Protein AF-A0A1Y2B750-F1 (afdb_monomer_lite)

InterPro domains:
  IPR004827 Basic-leucine zipper domain [PF00170] (43-75)
  IPR004827 Basic-leucine zipper domain [PS00036] (44-58)
  IPR004827 Basic-leucine zipper domain [SM00338] (36-102)
  IPR046347 Basic-leucine zipper domain superfamily [SSF57959] (41-97)
  IPR050936 AP-1-like transcription factor yap1-like [PTHR40621] (26-147)

Foldseek 3Di:
DDDDDDDDDDDDDDDDDDDDDDDPPPVPPPPPPPPPPDDDPVVVVVVVVVVVVVVVVVVVVVVVVVVVVVVVVVVVVVVCPVVVVVVVVVVVVVVVVVVVVPPPPPPPPPPPPPPPPVVDPVVVVVVVVVVVVVVVVVVVVVVVVVVVVVVVVVVVVVVPPDDPPDPDDDPDPPVPLVVVVVVVPPDPDDPDAFLCRVPNAQDCPVLLVQLCPLPLCPPVCLSVVLSVLLRVLRRDPDPSVVVVSLVVNVVSLVVSLVSHDPVSNVSNVVSVVVSCVRCVSSCVPNPVVVVVCCPVVVVVVCVVDPD

Secondary structure (DSSP, 8-state):
--------------------------TT--SSS---SS--HHHHHHHHHHHHHHHHHHHHHHHHHHHHHHHHHHHHHHT-HHHHHHHHHHHHHHHHHHHHHHS--TT----------TT-HHHHHHHHHHHHHHHHHHHHHHHHHHHHHHHHHHHHHHTT----------------THHHHHTT-------PPPHHHHH-----HHHHHHHHT-GGGTTS-HHHHHHHHHHHHHH---HHHHHHHHHHHHHHHHHHHHHS-HHHHHHHHHHHHHHHHHTTTTSTT-THHHHHHHHHHHHHHHHHS--

pLDDT: mean 78.32, std 19.92, range [34.97, 98.25]

Structure (mmCIF, N/CA/C/O backbone):
data_AF-A0A1Y2B750-F1
#
_entry.id   AF-A0A1Y2B750-F1
#
loop_
_atom_site.group_PDB
_atom_site.id
_atom_site.type_symbol
_atom_site.label_atom_id
_atom_site.label_alt_id
_atom_site.label_comp_id
_atom_site.label_asym_id
_atom_site.label_entity_id
_atom_site.label_seq_id
_atom_site.pdbx_PDB_ins_code
_atom_site.Cartn_x
_atom_site.Cartn_y
_atom_site.Cartn_z
_atom_site.occupancy
_atom_site.B_iso_or_equiv
_atom_site.auth_seq_id
_atom_site.auth_comp_id
_atom_site.auth_asym_id
_atom_site.auth_atom_id
_atom_site.pdbx_PDB_model_num
ATOM 1 N N . MET A 1 1 ? 67.996 2.852 -14.330 1.00 40.59 1 MET A N 1
ATOM 2 C CA . MET A 1 1 ? 67.381 2.410 -15.599 1.00 40.59 1 MET A CA 1
ATOM 3 C C . MET A 1 1 ? 65.997 3.026 -15.622 1.00 40.59 1 MET A C 1
ATOM 5 O O . MET A 1 1 ? 65.246 2.724 -14.711 1.00 40.59 1 MET A O 1
ATOM 9 N N . SER A 1 2 ? 65.564 3.938 -16.474 1.00 46.47 2 SER A N 1
ATOM 10 C CA . SER A 1 2 ? 66.034 4.656 -17.668 1.00 46.47 2 SER A CA 1
ATOM 11 C C . SER A 1 2 ? 64.884 5.666 -17.906 1.00 46.47 2 SER A C 1
ATOM 13 O O . SER A 1 2 ? 63.752 5.356 -17.553 1.00 46.47 2 SER A O 1
ATOM 15 N N . GLU A 1 3 ? 64.968 6.856 -18.470 1.00 48.03 3 GLU A N 1
ATOM 16 C CA . GLU A 1 3 ? 66.002 7.755 -18.957 1.00 48.03 3 GLU A CA 1
ATOM 17 C C . GLU A 1 3 ? 65.191 9.010 -19.338 1.00 48.03 3 GLU A C 1
ATOM 19 O O . GLU A 1 3 ? 64.110 8.906 -19.924 1.00 48.03 3 GLU A O 1
ATOM 24 N N . ALA A 1 4 ? 65.635 10.181 -18.893 1.00 63.75 4 ALA A N 1
ATOM 25 C CA . ALA A 1 4 ? 65.014 11.457 -19.218 1.00 63.75 4 ALA A CA 1
ATOM 26 C C . ALA A 1 4 ? 65.430 11.882 -20.633 1.00 63.75 4 ALA A C 1
ATOM 28 O O . ALA A 1 4 ? 66.598 11.746 -20.983 1.00 63.75 4 ALA A O 1
ATOM 29 N N . ALA A 1 5 ? 64.517 12.464 -21.412 1.00 56.62 5 ALA A N 1
ATOM 30 C CA . ALA A 1 5 ? 64.869 13.146 -22.655 1.00 56.62 5 ALA A CA 1
ATOM 31 C C . ALA A 1 5 ? 64.220 14.532 -22.698 1.00 56.62 5 ALA A C 1
ATOM 33 O O . ALA A 1 5 ? 63.034 14.700 -22.978 1.00 56.62 5 ALA A O 1
ATOM 34 N N . SER A 1 6 ? 65.060 15.507 -22.365 1.00 61.09 6 SER A N 1
ATOM 35 C CA . SER A 1 6 ? 64.913 16.933 -22.621 1.00 61.09 6 SER A CA 1
ATOM 36 C C . SER A 1 6 ? 65.251 17.199 -24.090 1.00 61.09 6 SER A C 1
ATOM 38 O O . SER A 1 6 ? 66.287 16.730 -24.560 1.00 61.09 6 SER A O 1
ATOM 40 N N . ILE A 1 7 ? 64.412 17.944 -24.814 1.00 59.75 7 ILE A N 1
ATOM 41 C CA . ILE A 1 7 ? 64.762 18.498 -26.128 1.00 59.75 7 ILE A CA 1
ATOM 42 C C . ILE A 1 7 ? 64.448 19.992 -26.114 1.00 59.75 7 ILE A C 1
ATOM 44 O O . ILE A 1 7 ? 63.296 20.420 -26.109 1.00 59.75 7 ILE A O 1
ATOM 48 N N . THR A 1 8 ? 65.529 20.760 -26.095 1.00 63.75 8 THR A N 1
ATOM 49 C CA . THR A 1 8 ? 65.633 22.172 -26.453 1.00 63.75 8 THR A CA 1
ATOM 50 C C . THR A 1 8 ? 65.793 22.298 -27.969 1.00 63.75 8 THR A C 1
ATOM 52 O O . THR A 1 8 ? 66.590 21.557 -28.547 1.00 63.75 8 THR A O 1
ATOM 55 N N . SER A 1 9 ? 65.152 23.276 -28.608 1.00 54.09 9 SER A N 1
ATOM 56 C CA . SER A 1 9 ? 65.661 23.810 -29.876 1.00 54.09 9 SER A CA 1
ATOM 57 C C . SER A 1 9 ? 65.429 25.311 -29.973 1.00 54.09 9 SER A C 1
ATOM 59 O O . SER A 1 9 ? 64.327 25.811 -29.757 1.00 54.09 9 SER A O 1
ATOM 61 N N . ASP A 1 10 ? 66.539 25.951 -30.286 1.00 49.41 10 ASP A N 1
ATOM 62 C CA . ASP A 1 10 ? 66.899 27.354 -30.285 1.00 49.41 10 ASP A CA 1
ATOM 63 C C . ASP A 1 10 ? 66.606 28.028 -31.640 1.00 49.41 10 ASP A C 1
ATOM 65 O O . ASP A 1 10 ? 66.535 27.351 -32.665 1.00 49.41 10 ASP A O 1
ATOM 69 N N . GLY A 1 11 ? 66.516 29.361 -31.620 1.00 54.56 11 GLY A N 1
ATOM 70 C CA . GLY A 1 11 ? 66.895 30.249 -32.723 1.00 54.56 11 GLY A CA 1
ATOM 71 C C . GLY A 1 11 ? 65.988 30.355 -33.956 1.00 54.56 11 GLY A C 1
ATOM 72 O O . GLY A 1 11 ? 65.946 29.469 -34.804 1.00 54.56 11 GLY A O 1
ATOM 73 N N . SER A 1 12 ? 65.418 31.538 -34.197 1.00 50.56 12 SER A N 1
ATOM 74 C CA . SER A 1 12 ? 66.083 32.569 -35.024 1.00 50.56 12 SER A CA 1
ATOM 75 C C . SER A 1 12 ? 65.123 33.695 -35.430 1.00 50.56 12 SER A C 1
ATOM 77 O O . SER A 1 12 ? 64.096 33.491 -36.076 1.00 50.56 12 SER A O 1
ATOM 79 N N . ASP A 1 13 ? 65.517 34.901 -35.027 1.00 53.88 13 ASP A N 1
ATOM 80 C CA . ASP A 1 13 ? 64.965 36.188 -35.421 1.00 53.88 13 ASP A CA 1
ATOM 81 C C . ASP A 1 13 ? 65.246 36.500 -36.897 1.00 53.88 13 ASP A C 1
ATOM 83 O O . ASP A 1 13 ? 66.368 36.354 -37.384 1.00 53.88 13 ASP A O 1
ATOM 87 N N . SER A 1 14 ? 64.243 37.043 -37.585 1.00 51.47 14 SER A N 1
ATOM 88 C CA . SER A 1 14 ? 64.454 37.872 -38.771 1.00 51.47 14 SER A CA 1
ATOM 89 C C . SER A 1 14 ? 63.472 39.043 -38.747 1.00 51.47 14 SER A C 1
ATOM 91 O O . SER A 1 14 ? 62.282 38.889 -39.036 1.00 51.47 14 SER A O 1
ATOM 93 N N . GLU A 1 15 ? 63.986 40.213 -38.370 1.00 65.25 15 GLU A N 1
ATOM 94 C CA . GLU A 1 15 ? 63.315 41.506 -38.461 1.00 65.25 15 GLU A CA 1
ATOM 95 C C . GLU A 1 15 ? 63.057 41.897 -39.924 1.00 65.25 15 GLU A C 1
ATOM 97 O O . GLU A 1 15 ? 63.975 41.907 -40.739 1.00 65.25 15 GLU A O 1
ATOM 102 N N . PHE A 1 16 ? 61.837 42.348 -40.228 1.00 43.81 16 PHE A N 1
ATOM 103 C CA . PHE A 1 16 ? 61.614 43.373 -41.251 1.00 43.81 16 PHE A CA 1
ATOM 104 C C . PHE A 1 16 ? 60.540 44.368 -40.777 1.00 43.81 16 PHE A C 1
ATOM 106 O O . PHE A 1 16 ? 59.455 43.953 -40.357 1.00 43.81 16 PHE A O 1
ATOM 113 N N . PRO A 1 17 ? 60.802 45.687 -40.846 1.00 68.81 17 PRO A N 1
ATOM 114 C CA . PRO A 1 17 ? 59.902 46.710 -40.339 1.00 68.81 17 PRO A CA 1
ATOM 115 C C . PRO A 1 17 ? 58.942 47.166 -41.441 1.00 68.81 17 PRO A C 1
ATOM 117 O O . PRO A 1 17 ? 59.367 47.618 -42.502 1.00 68.81 17 PRO A O 1
ATOM 120 N N . ASN A 1 18 ? 57.629 47.138 -41.192 1.00 42.81 18 ASN A N 1
ATOM 121 C CA . ASN A 1 18 ? 56.720 47.966 -41.984 1.00 42.81 18 ASN A CA 1
ATOM 122 C C . ASN A 1 18 ? 55.502 48.430 -41.182 1.00 42.81 18 ASN A C 1
ATOM 124 O O . ASN A 1 18 ? 54.483 47.752 -41.050 1.00 42.81 18 ASN A O 1
ATOM 128 N N . ARG A 1 19 ? 55.626 49.648 -40.647 1.00 54.84 19 ARG A N 1
ATOM 129 C CA . ARG A 1 19 ? 54.519 50.440 -40.115 1.00 54.84 19 ARG A CA 1
ATOM 130 C C . ARG A 1 19 ? 53.601 50.861 -41.262 1.00 54.84 19 ARG A C 1
ATOM 132 O O . ARG A 1 19 ? 53.800 51.913 -41.862 1.00 54.84 19 ARG A O 1
ATOM 139 N N . ARG A 1 20 ? 52.526 50.110 -41.485 1.00 45.12 20 ARG A N 1
ATOM 140 C CA . ARG A 1 20 ? 51.253 50.669 -41.961 1.00 45.12 20 ARG A CA 1
ATOM 141 C C . ARG A 1 20 ? 50.115 50.026 -41.179 1.00 45.12 20 ARG A C 1
ATOM 143 O O . ARG A 1 20 ? 49.770 48.880 -41.416 1.00 45.12 20 ARG A O 1
ATOM 150 N N . TYR A 1 21 ? 49.607 50.784 -40.209 1.00 55.91 21 TYR A N 1
ATOM 151 C CA . TYR A 1 21 ? 48.338 50.642 -39.489 1.00 55.91 21 TYR A CA 1
ATOM 152 C C . TYR A 1 21 ? 47.455 49.443 -39.893 1.00 55.91 21 TYR A C 1
ATOM 154 O O . TYR A 1 21 ? 46.477 49.591 -40.622 1.00 55.91 21 TYR A O 1
ATOM 162 N N . ALA A 1 22 ? 47.764 48.264 -39.355 1.00 51.56 22 ALA A N 1
ATOM 163 C CA . ALA A 1 22 ? 46.874 47.113 -39.345 1.00 51.56 22 ALA A CA 1
ATOM 164 C C . ALA A 1 22 ? 46.306 46.999 -37.929 1.00 51.56 22 ALA A C 1
ATOM 166 O O . ALA A 1 22 ? 47.049 46.861 -36.958 1.00 51.56 22 ALA A O 1
ATOM 167 N N . ARG A 1 23 ? 44.983 47.131 -37.796 1.00 53.75 23 ARG A N 1
ATOM 168 C CA . ARG A 1 23 ? 44.275 46.879 -36.535 1.00 53.75 23 ARG A CA 1
ATOM 169 C C . ARG A 1 23 ? 44.731 45.525 -35.997 1.00 53.75 23 ARG A C 1
ATOM 171 O O . ARG A 1 23 ? 44.614 44.542 -36.723 1.00 53.75 23 ARG A O 1
ATOM 178 N N . SER A 1 24 ? 45.241 45.505 -34.763 1.00 55.97 24 SER A N 1
ATOM 179 C CA . SER A 1 24 ? 45.637 44.288 -34.051 1.00 55.97 24 SER A CA 1
ATOM 180 C C . SER A 1 24 ? 44.533 43.244 -34.208 1.00 55.97 24 SER A C 1
ATOM 182 O O . SER A 1 24 ? 43.433 43.396 -33.668 1.00 55.97 24 SER A O 1
ATOM 184 N N . TYR A 1 25 ? 44.793 42.242 -35.050 1.00 58.53 25 TYR A N 1
ATOM 185 C CA . TYR A 1 25 ? 43.958 41.063 -35.162 1.00 58.53 25 TYR A CA 1
ATOM 186 C C . TYR A 1 25 ? 44.075 40.377 -33.812 1.00 58.53 25 TYR A C 1
ATOM 188 O O . TYR A 1 25 ? 45.091 39.761 -33.518 1.00 58.53 25 TYR A O 1
ATOM 196 N N . ASN A 1 26 ? 43.072 40.570 -32.962 1.00 63.06 26 ASN A N 1
ATOM 197 C CA . ASN A 1 26 ? 42.948 39.802 -31.744 1.00 63.06 26 ASN A CA 1
ATOM 198 C C . ASN A 1 26 ? 42.385 38.429 -32.156 1.00 63.06 26 ASN A C 1
ATOM 200 O O . ASN A 1 26 ? 41.190 38.362 -32.463 1.00 63.06 26 ASN A O 1
ATOM 204 N N . PRO A 1 27 ? 43.192 37.350 -32.204 1.00 57.66 27 PRO A N 1
ATOM 205 C CA . PRO A 1 27 ? 42.702 36.014 -32.549 1.00 57.66 27 PRO A CA 1
ATOM 206 C C . PRO A 1 27 ? 41.647 35.503 -31.554 1.00 57.66 27 PRO A C 1
ATOM 208 O O . PRO A 1 27 ? 40.925 34.557 -31.859 1.00 57.66 27 PRO A O 1
ATOM 211 N N . GLU A 1 28 ? 41.498 36.155 -30.397 1.00 55.69 28 GLU A N 1
ATOM 212 C CA . GLU A 1 28 ? 40.465 35.849 -29.406 1.00 55.69 28 GLU A CA 1
ATOM 213 C C . GLU A 1 28 ? 39.162 36.634 -29.611 1.00 55.69 28 GLU A C 1
ATOM 215 O O . GLU A 1 28 ? 38.137 36.341 -28.987 1.00 55.69 28 GLU A O 1
ATOM 220 N N . SER A 1 29 ? 39.149 37.616 -30.518 1.00 65.38 29 SER A N 1
ATOM 221 C CA . SER A 1 29 ? 37.933 38.331 -30.893 1.00 65.38 29 SER A CA 1
ATOM 222 C C . SER A 1 29 ? 37.048 37.426 -31.756 1.00 65.38 29 SER A C 1
ATOM 224 O O . SER A 1 29 ? 36.991 37.540 -32.979 1.00 65.38 29 SER A O 1
ATOM 226 N N . ASN A 1 30 ? 36.253 36.582 -31.098 1.00 55.88 30 ASN A N 1
ATOM 227 C CA . ASN A 1 30 ? 35.150 35.801 -31.678 1.00 55.88 30 ASN A CA 1
ATOM 228 C C . ASN A 1 30 ? 33.978 36.675 -32.189 1.00 55.88 30 ASN A C 1
ATOM 230 O O . ASN A 1 30 ? 32.829 36.235 -32.271 1.00 55.88 30 ASN A O 1
ATOM 234 N N . ARG A 1 31 ? 34.237 37.942 -32.520 1.00 59.41 31 ARG A N 1
ATOM 235 C CA . ARG A 1 31 ? 33.252 38.918 -32.973 1.00 59.41 31 ARG A CA 1
ATOM 236 C C . ARG A 1 31 ? 33.117 38.805 -34.495 1.00 59.41 31 ARG A C 1
ATOM 238 O O . ARG A 1 31 ? 33.830 39.463 -35.240 1.00 59.41 31 ARG A O 1
ATOM 245 N N . GLY A 1 32 ? 32.225 37.921 -34.949 1.00 61.97 32 GLY A N 1
ATOM 246 C CA . GLY A 1 32 ? 31.795 37.844 -36.355 1.00 61.97 32 GLY A CA 1
ATOM 247 C C . GLY A 1 32 ? 31.861 36.461 -37.010 1.00 61.97 32 GLY A C 1
ATOM 248 O O . GLY A 1 32 ? 31.183 36.239 -38.010 1.00 61.97 32 GLY A O 1
ATOM 249 N N . ARG A 1 33 ? 32.586 35.489 -36.440 1.00 53.91 33 ARG A N 1
ATOM 250 C CA . ARG A 1 33 ? 32.422 34.082 -36.842 1.00 53.91 33 ARG A CA 1
ATOM 251 C C . ARG A 1 33 ? 31.149 33.544 -36.193 1.00 53.91 33 ARG A C 1
ATOM 253 O O . ARG A 1 33 ? 31.047 33.540 -34.967 1.00 53.91 33 ARG A O 1
ATOM 260 N N . ARG A 1 34 ? 30.184 33.073 -36.997 1.00 56.19 34 ARG A N 1
ATOM 261 C CA . ARG A 1 34 ? 29.089 32.229 -36.489 1.00 56.19 34 A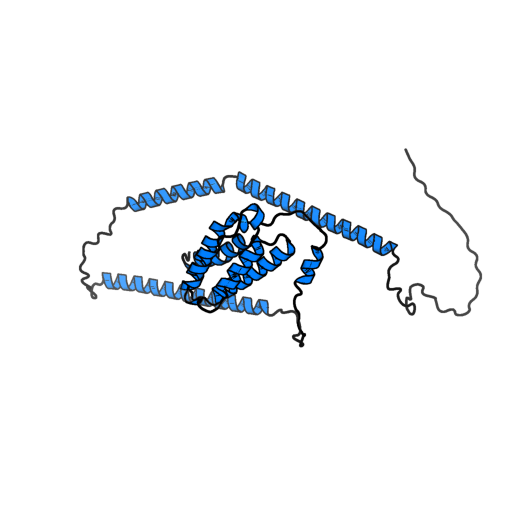RG A CA 1
ATOM 262 C C . ARG A 1 34 ? 29.747 31.112 -35.682 1.00 56.19 34 ARG A C 1
ATOM 264 O O . ARG A 1 34 ? 30.520 30.344 -36.252 1.00 56.19 34 ARG A O 1
ATOM 271 N N . LYS A 1 35 ? 29.510 31.079 -34.364 1.00 57.31 35 LYS A N 1
ATOM 272 C CA . LYS A 1 35 ? 29.972 29.990 -33.498 1.00 57.31 35 LYS A CA 1
ATOM 273 C C . LYS A 1 35 ? 29.525 28.702 -34.174 1.00 57.31 35 LYS A C 1
ATOM 275 O O . LYS A 1 35 ? 28.325 28.484 -34.315 1.00 57.31 35 LYS A O 1
ATOM 280 N N . VAL A 1 36 ? 30.474 27.901 -34.650 1.00 54.12 36 VAL A N 1
ATOM 281 C CA . VAL A 1 36 ? 30.181 26.535 -35.071 1.00 54.12 36 VAL A CA 1
ATOM 282 C C . VAL A 1 36 ? 29.701 25.854 -33.796 1.00 54.12 36 VAL A C 1
ATOM 284 O O . VAL A 1 36 ? 30.480 25.584 -32.889 1.00 54.12 36 VAL A O 1
ATOM 287 N N . THR A 1 37 ? 28.384 25.719 -33.673 1.00 59.62 37 THR A N 1
ATOM 288 C CA . THR A 1 37 ? 27.665 25.309 -32.457 1.00 59.62 37 THR A CA 1
ATOM 289 C C . THR A 1 37 ? 27.934 23.856 -32.079 1.00 59.62 37 THR A C 1
ATOM 291 O O . THR A 1 37 ? 27.512 23.399 -31.021 1.00 59.62 37 THR A O 1
ATOM 294 N N . VAL A 1 38 ? 28.640 23.130 -32.945 1.00 60.69 38 VAL A N 1
ATOM 295 C CA . VAL A 1 38 ? 29.032 21.746 -32.738 1.00 60.69 38 VAL A CA 1
ATOM 296 C C . VAL A 1 38 ? 30.497 21.743 -32.297 1.00 60.69 38 VAL A C 1
ATOM 298 O O . VAL A 1 38 ? 31.366 22.047 -33.118 1.00 60.69 38 VAL A O 1
ATOM 301 N N . PRO A 1 39 ? 30.804 21.438 -31.020 1.00 61.25 39 PRO A N 1
ATOM 302 C CA . PRO A 1 39 ? 32.187 21.279 -30.591 1.00 61.25 39 PRO A CA 1
ATOM 303 C C . PRO A 1 39 ? 32.865 20.202 -31.454 1.00 61.25 39 PRO A C 1
ATOM 305 O O . PRO A 1 39 ? 32.201 19.228 -31.830 1.00 61.25 39 PRO A O 1
ATOM 308 N N . PRO A 1 40 ? 34.168 20.341 -31.772 1.00 60.12 40 PRO A N 1
ATOM 309 C CA . PRO A 1 40 ? 34.892 19.310 -32.506 1.00 60.12 40 PRO A CA 1
ATOM 310 C C . PRO A 1 40 ? 34.713 17.979 -31.773 1.00 60.12 40 PRO A C 1
ATOM 312 O O . PRO A 1 40 ? 34.825 17.929 -30.545 1.00 60.12 40 PRO A O 1
ATOM 315 N N . GLN A 1 41 ? 34.395 16.912 -32.515 1.00 69.62 41 GLN A N 1
ATOM 316 C CA . GLN A 1 41 ? 33.982 15.611 -31.963 1.00 69.62 41 GLN A CA 1
ATOM 317 C C . GLN A 1 41 ? 34.933 15.083 -30.867 1.00 69.62 41 GLN A C 1
ATOM 319 O O . GLN A 1 41 ? 34.490 14.414 -29.936 1.00 69.62 41 GLN A O 1
ATOM 324 N N . SER A 1 42 ? 36.212 15.470 -30.924 1.00 75.62 42 SER A N 1
ATOM 325 C CA . SER A 1 42 ? 37.243 15.177 -29.923 1.00 75.62 42 SER A CA 1
ATOM 326 C C . SER A 1 42 ? 36.942 15.731 -28.513 1.00 75.62 42 SER A C 1
ATOM 328 O O . SER A 1 42 ? 37.046 14.996 -27.531 1.00 75.62 42 SER A O 1
ATOM 330 N N . ILE A 1 43 ? 36.479 16.983 -28.383 1.00 84.12 43 ILE A N 1
ATOM 331 C CA . ILE A 1 43 ? 36.218 17.609 -27.067 1.00 84.12 43 ILE A CA 1
ATOM 332 C C . ILE A 1 43 ? 34.997 16.970 -26.396 1.00 84.12 43 ILE A C 1
ATOM 334 O O . ILE A 1 43 ? 35.019 16.662 -25.205 1.00 84.12 43 ILE A O 1
ATOM 338 N N . ARG A 1 44 ? 33.938 16.707 -27.171 1.00 80.44 44 ARG A N 1
ATOM 339 C CA . ARG A 1 44 ? 32.716 16.066 -26.663 1.00 80.44 44 ARG A CA 1
ATOM 340 C C . ARG A 1 44 ? 32.970 14.619 -26.233 1.00 80.44 44 ARG A C 1
ATOM 342 O O . ARG A 1 44 ? 32.423 14.174 -25.226 1.00 80.44 44 ARG A O 1
ATOM 349 N N . ALA A 1 45 ? 33.824 13.895 -26.960 1.00 78.50 45 ALA A N 1
ATOM 350 C CA . ALA A 1 45 ? 34.244 12.551 -26.573 1.00 78.50 45 ALA A CA 1
ATOM 351 C C . ALA A 1 45 ? 35.013 12.551 -25.240 1.00 78.50 45 ALA A C 1
ATOM 353 O O . ALA A 1 45 ? 34.759 11.687 -24.401 1.00 78.50 45 ALA A O 1
ATOM 354 N N . GLY A 1 46 ? 35.892 13.536 -25.015 1.00 88.38 46 GLY A N 1
ATOM 355 C CA . GLY A 1 46 ? 36.577 13.733 -23.732 1.00 88.38 46 GLY A CA 1
ATOM 356 C C . GLY A 1 46 ? 35.600 13.984 -22.581 1.00 88.38 46 GLY A C 1
ATOM 357 O O . GLY A 1 46 ? 35.581 13.228 -21.612 1.00 88.38 46 GLY A O 1
ATOM 358 N N . GLN A 1 47 ? 34.698 14.956 -22.745 1.00 87.62 47 GLN A N 1
ATOM 359 C CA . GLN A 1 47 ? 33.686 15.290 -21.734 1.00 87.62 47 GLN A CA 1
ATOM 360 C C . GLN A 1 47 ? 32.785 14.101 -21.377 1.00 87.62 47 GLN A C 1
ATOM 362 O O . GLN A 1 47 ? 32.498 13.879 -20.203 1.00 87.62 47 GLN A O 1
ATOM 367 N N . ASN A 1 48 ? 32.372 13.299 -22.362 1.00 86.69 48 ASN A N 1
ATOM 368 C CA . ASN A 1 48 ? 31.567 12.103 -22.110 1.00 86.69 48 ASN A CA 1
ATOM 369 C C . ASN A 1 48 ? 32.339 11.042 -21.309 1.00 86.69 48 ASN A C 1
ATOM 371 O O . ASN A 1 48 ? 31.769 10.423 -20.409 1.00 86.69 48 ASN A O 1
ATOM 375 N N . ARG A 1 49 ? 33.634 10.844 -21.599 1.00 92.62 49 ARG A N 1
ATOM 376 C CA . ARG A 1 49 ? 34.493 9.918 -20.839 1.00 92.62 49 ARG A CA 1
ATOM 377 C C . ARG A 1 49 ? 34.649 10.373 -19.389 1.00 92.62 49 ARG A C 1
ATOM 379 O O . ARG A 1 49 ? 34.501 9.551 -18.483 1.00 92.62 49 ARG A O 1
ATOM 386 N N . ASP A 1 50 ? 34.878 11.663 -19.170 1.00 92.38 50 ASP A N 1
ATOM 387 C CA . ASP A 1 50 ? 35.023 12.233 -17.828 1.00 92.38 50 ASP A CA 1
ATOM 388 C C . ASP A 1 50 ? 33.706 12.192 -17.047 1.00 92.38 50 ASP A C 1
ATOM 390 O O . ASP A 1 50 ? 33.680 11.757 -15.894 1.00 92.38 50 ASP A O 1
ATOM 394 N N . ALA A 1 51 ? 32.586 12.537 -17.687 1.00 93.00 51 ALA A N 1
ATOM 395 C CA . ALA A 1 51 ? 31.258 12.439 -17.088 1.00 93.00 51 ALA A CA 1
ATOM 396 C C . ALA A 1 51 ? 30.921 10.995 -16.685 1.00 93.00 51 ALA A C 1
ATOM 398 O O . ALA A 1 51 ? 30.401 10.758 -15.591 1.00 93.00 51 ALA A O 1
ATOM 399 N N . GLN A 1 52 ? 31.262 10.014 -17.527 1.00 94.50 52 GLN A N 1
ATOM 400 C CA . GLN A 1 52 ? 31.029 8.604 -17.228 1.00 94.50 52 GLN A CA 1
ATOM 401 C C . GLN A 1 52 ? 31.945 8.092 -16.110 1.00 94.50 52 GLN A C 1
ATOM 403 O O . GLN A 1 52 ? 31.490 7.330 -15.253 1.00 94.50 52 GLN A O 1
ATOM 408 N N . ARG A 1 53 ? 33.206 8.540 -16.061 1.00 96.06 53 ARG A N 1
ATOM 409 C CA . ARG A 1 53 ? 34.116 8.261 -14.940 1.00 96.06 53 ARG A CA 1
ATOM 410 C C . ARG A 1 53 ? 33.562 8.832 -13.636 1.00 96.06 53 ARG A C 1
ATOM 412 O O . ARG A 1 53 ? 33.476 8.104 -12.651 1.00 96.06 53 ARG A O 1
ATOM 419 N N . ALA A 1 54 ? 33.115 10.087 -13.644 1.00 94.44 54 ALA A N 1
ATOM 420 C CA . ALA A 1 54 ? 32.522 10.736 -12.480 1.00 94.44 54 ALA A CA 1
ATOM 421 C C . ALA A 1 54 ? 31.233 10.034 -12.024 1.00 94.44 54 ALA A C 1
ATOM 423 O O . ALA A 1 54 ? 31.010 9.858 -10.829 1.00 94.44 54 ALA A O 1
ATOM 424 N N . PHE A 1 55 ? 30.397 9.580 -12.961 1.00 95.25 55 PHE A N 1
ATOM 425 C CA . PHE A 1 55 ? 29.201 8.804 -12.642 1.00 95.25 55 PHE A CA 1
ATOM 426 C C . PHE A 1 55 ? 29.544 7.467 -11.973 1.00 95.25 55 PHE A C 1
ATOM 428 O O . PHE A 1 55 ? 28.959 7.133 -10.943 1.00 95.25 55 PHE A O 1
ATOM 435 N N . ARG A 1 56 ? 30.520 6.723 -12.513 1.00 96.94 56 ARG A N 1
ATOM 436 C CA . ARG A 1 56 ? 30.995 5.466 -11.909 1.00 96.94 56 ARG A CA 1
ATOM 437 C C . ARG A 1 56 ? 31.574 5.700 -10.515 1.00 96.94 56 ARG A C 1
ATOM 439 O O . ARG A 1 56 ? 31.235 4.951 -9.608 1.00 96.94 56 ARG A O 1
ATOM 446 N N . ALA A 1 57 ? 32.358 6.763 -10.333 1.00 97.06 57 ALA A N 1
ATOM 447 C CA . ALA A 1 57 ? 32.909 7.138 -9.034 1.00 97.06 57 ALA A CA 1
ATOM 448 C C . ALA A 1 57 ? 31.807 7.452 -8.005 1.00 97.06 57 ALA A C 1
ATOM 450 O O . ALA A 1 57 ? 31.832 6.912 -6.904 1.00 97.06 57 ALA A O 1
ATOM 451 N N . ARG A 1 58 ? 30.787 8.244 -8.375 1.00 97.25 58 ARG A N 1
ATOM 452 C CA . ARG A 1 58 ? 29.637 8.527 -7.492 1.00 97.25 58 ARG A CA 1
ATOM 453 C C . ARG A 1 58 ? 28.843 7.269 -7.147 1.00 97.25 58 ARG A C 1
ATOM 455 O O . ARG A 1 58 ? 28.449 7.093 -5.999 1.00 97.25 58 ARG A O 1
ATOM 462 N N . LYS A 1 59 ? 28.616 6.388 -8.126 1.00 97.00 59 LYS A N 1
ATOM 463 C CA . LYS A 1 59 ? 27.913 5.119 -7.904 1.00 97.00 59 LYS A CA 1
ATOM 464 C C . LYS A 1 59 ? 28.693 4.209 -6.954 1.00 97.00 59 LYS A C 1
ATOM 466 O O . LYS A 1 59 ? 28.086 3.622 -6.068 1.00 97.00 59 LYS A O 1
ATOM 471 N N . GLN A 1 60 ? 30.013 4.124 -7.120 1.00 97.12 60 GLN A N 1
ATOM 472 C CA . GLN A 1 60 ? 30.880 3.345 -6.240 1.00 97.12 60 GLN A CA 1
ATOM 473 C C . GLN A 1 60 ? 30.854 3.893 -4.808 1.00 97.12 60 GLN A C 1
ATOM 475 O O . GLN A 1 60 ? 30.561 3.140 -3.890 1.00 97.12 60 GLN A O 1
ATOM 480 N N . ALA A 1 61 ? 31.015 5.209 -4.632 1.00 96.44 61 ALA A N 1
ATOM 481 C CA . ALA A 1 61 ? 30.935 5.853 -3.319 1.00 96.44 61 ALA A CA 1
ATOM 482 C C . ALA A 1 61 ? 29.585 5.613 -2.615 1.00 96.44 61 ALA A C 1
ATOM 484 O O . ALA A 1 61 ? 29.543 5.400 -1.409 1.00 96.44 61 ALA A O 1
ATOM 485 N N . TYR A 1 62 ? 28.474 5.606 -3.361 1.00 94.75 62 TYR A N 1
ATOM 486 C CA . TYR A 1 62 ? 27.159 5.273 -2.807 1.00 94.75 62 TYR A CA 1
ATOM 487 C C . TYR A 1 62 ? 27.063 3.808 -2.361 1.00 94.75 62 TYR A C 1
ATOM 489 O O . TYR A 1 62 ? 26.539 3.528 -1.287 1.00 94.75 62 TYR A O 1
ATOM 497 N N . VAL A 1 63 ? 27.573 2.875 -3.172 1.00 95.81 63 VAL A N 1
ATOM 498 C CA . VAL A 1 63 ? 27.606 1.447 -2.822 1.00 95.81 63 VAL A CA 1
ATOM 499 C C . VAL A 1 63 ? 28.462 1.212 -1.582 1.00 95.81 63 VAL A C 1
ATOM 501 O O . VAL A 1 63 ? 28.053 0.451 -0.711 1.00 95.81 63 VAL A O 1
ATOM 504 N N . ASP A 1 64 ? 29.609 1.876 -1.478 1.00 96.44 64 ASP A N 1
ATOM 505 C CA . ASP A 1 64 ? 30.480 1.755 -0.311 1.00 96.44 64 ASP A CA 1
ATOM 506 C C . ASP A 1 64 ? 29.811 2.357 0.935 1.00 96.44 64 ASP A C 1
ATOM 508 O O . ASP A 1 64 ? 29.706 1.674 1.948 1.00 96.44 64 ASP A O 1
ATOM 512 N N . GLY A 1 65 ? 29.165 3.523 0.824 1.00 95.81 65 GLY A N 1
ATOM 513 C CA . GLY A 1 65 ? 28.370 4.080 1.926 1.00 95.81 65 GLY A CA 1
ATOM 514 C C . GLY A 1 65 ? 27.167 3.216 2.344 1.00 95.81 65 GLY A C 1
ATOM 515 O O . GLY A 1 65 ? 26.749 3.253 3.501 1.00 95.81 65 GLY A O 1
ATOM 516 N N . LEU A 1 66 ? 26.589 2.421 1.435 1.00 95.31 66 LEU A N 1
ATOM 517 C CA . LEU A 1 66 ? 25.571 1.428 1.796 1.00 95.31 66 LEU A CA 1
ATOM 518 C C . LEU A 1 66 ? 26.172 0.233 2.541 1.00 95.31 66 LEU A C 1
ATOM 520 O O . LEU A 1 66 ? 25.547 -0.256 3.479 1.00 95.31 66 LEU A O 1
ATOM 524 N N . LYS A 1 67 ? 27.363 -0.232 2.148 1.00 95.94 67 LYS A N 1
ATOM 525 C CA . LYS A 1 67 ? 28.064 -1.311 2.859 1.00 95.94 67 LYS A CA 1
ATOM 526 C C . LYS A 1 67 ? 28.419 -0.888 4.279 1.00 95.94 67 LYS A C 1
ATOM 528 O O . LYS A 1 67 ? 28.147 -1.654 5.198 1.00 95.94 67 LYS A O 1
ATOM 533 N N . ASP A 1 68 ? 28.916 0.334 4.451 1.00 97.75 68 ASP A N 1
ATOM 534 C CA . ASP A 1 68 ? 29.251 0.888 5.764 1.00 97.75 68 ASP A CA 1
ATOM 535 C C . ASP A 1 68 ? 28.017 0.927 6.677 1.00 97.75 68 ASP A C 1
ATOM 537 O O . ASP A 1 68 ? 28.063 0.453 7.809 1.00 97.75 68 ASP A O 1
ATOM 541 N N . LYS A 1 69 ? 26.865 1.381 6.161 1.00 96.12 69 LYS A N 1
ATOM 542 C CA . LYS A 1 69 ? 25.596 1.378 6.915 1.00 96.12 69 LYS A CA 1
ATOM 543 C C . LYS A 1 69 ? 25.108 -0.019 7.269 1.00 96.12 69 LYS A C 1
ATOM 545 O O . LYS A 1 69 ? 24.591 -0.230 8.361 1.00 96.12 69 LYS A O 1
ATOM 550 N N . VAL A 1 70 ? 25.222 -0.976 6.349 1.00 96.62 70 VAL A N 1
ATOM 551 C CA . VAL A 1 70 ? 24.850 -2.369 6.634 1.00 96.62 70 VAL A CA 1
ATOM 552 C C . VAL A 1 70 ? 25.750 -2.932 7.727 1.00 96.62 70 VAL A C 1
ATOM 554 O O . VAL A 1 70 ? 25.251 -3.596 8.632 1.00 96.62 70 VAL A O 1
ATOM 557 N N . GLN A 1 71 ? 27.049 -2.641 7.683 1.00 96.62 71 GLN A N 1
ATOM 558 C CA . GLN A 1 71 ? 27.994 -3.051 8.714 1.00 96.62 71 GLN A CA 1
ATOM 559 C C . GLN A 1 71 ? 27.673 -2.408 10.072 1.00 96.62 71 GLN A C 1
ATOM 561 O O . GLN A 1 71 ? 27.631 -3.122 11.069 1.00 96.62 71 GLN A O 1
ATOM 566 N N . GLU A 1 72 ? 27.380 -1.106 10.111 1.00 94.69 72 GLU A N 1
ATOM 567 C CA . GLU A 1 72 ? 26.963 -0.380 11.319 1.00 94.69 72 GLU A CA 1
ATOM 568 C C . GLU A 1 72 ? 25.686 -0.977 11.929 1.00 94.69 72 GLU A C 1
ATOM 570 O O . GLU A 1 72 ? 25.663 -1.334 13.105 1.00 94.69 72 GLU A O 1
ATOM 575 N N . LEU A 1 73 ? 24.638 -1.168 11.122 1.00 90.69 73 LEU A N 1
ATOM 576 C CA . LEU A 1 73 ? 23.387 -1.775 11.583 1.00 90.69 73 LEU A CA 1
ATOM 577 C C . LEU A 1 73 ? 23.590 -3.218 12.052 1.00 90.69 73 LEU A C 1
ATOM 579 O O . LEU A 1 73 ? 22.986 -3.636 13.035 1.00 90.69 73 LEU A O 1
ATOM 583 N N . THR A 1 74 ? 24.450 -3.979 11.376 1.00 90.38 74 THR A N 1
ATOM 584 C CA . THR A 1 74 ? 24.772 -5.353 11.782 1.00 90.38 74 THR A CA 1
ATOM 585 C C . THR A 1 74 ? 25.528 -5.370 13.108 1.00 90.38 74 THR A C 1
ATOM 587 O O . THR A 1 74 ? 25.240 -6.224 13.939 1.00 90.38 74 THR A O 1
ATOM 590 N N . ALA A 1 75 ? 26.438 -4.420 13.344 1.00 91.06 75 ALA A N 1
ATOM 591 C CA . ALA A 1 75 ? 27.124 -4.272 14.626 1.00 91.06 75 ALA A CA 1
ATOM 592 C C . ALA A 1 75 ? 26.139 -3.916 15.752 1.00 91.06 75 ALA A C 1
ATOM 594 O O . ALA A 1 75 ? 26.137 -4.575 16.785 1.00 91.06 75 ALA A O 1
ATOM 595 N N . LEU A 1 76 ? 25.223 -2.970 15.515 1.00 85.50 76 LEU A N 1
ATOM 596 C CA . LEU A 1 76 ? 24.178 -2.608 16.483 1.00 85.50 76 LEU A CA 1
ATOM 597 C C . LEU A 1 76 ? 23.228 -3.771 16.803 1.00 85.50 76 LEU A C 1
ATOM 599 O O . LEU A 1 76 ? 22.773 -3.907 17.938 1.00 85.50 76 LEU A O 1
ATOM 603 N N . LEU A 1 77 ? 22.920 -4.616 15.816 1.00 84.38 77 LEU A N 1
ATOM 604 C CA . LEU A 1 77 ? 22.138 -5.835 16.033 1.00 84.38 77 LEU A CA 1
ATOM 605 C C . LEU A 1 77 ? 22.942 -6.905 16.785 1.00 84.38 77 LEU A C 1
ATOM 607 O O . LEU A 1 77 ? 22.391 -7.576 17.656 1.00 84.38 77 LEU A O 1
ATOM 611 N N . ALA A 1 78 ? 24.229 -7.063 16.462 1.00 86.19 78 ALA A N 1
ATOM 612 C CA . ALA A 1 78 ? 25.121 -8.026 17.105 1.00 86.19 78 ALA A CA 1
ATOM 613 C C . ALA A 1 78 ? 25.400 -7.678 18.571 1.00 86.19 78 ALA A C 1
ATOM 615 O O . ALA A 1 78 ? 25.581 -8.586 19.383 1.00 86.19 78 ALA A O 1
ATOM 616 N N . ASP A 1 79 ? 25.379 -6.391 18.919 1.00 85.81 79 ASP A N 1
ATOM 617 C CA . ASP A 1 79 ? 25.668 -5.926 20.271 1.00 85.81 79 ASP A CA 1
ATOM 618 C C . ASP A 1 79 ? 24.699 -6.469 21.328 1.00 85.81 79 ASP A C 1
ATOM 620 O O . ASP A 1 79 ? 25.002 -6.344 22.510 1.00 85.81 79 ASP A O 1
ATOM 624 N N . ASN A 1 80 ? 23.577 -7.113 20.962 1.00 82.38 80 ASN A N 1
ATOM 625 C CA . ASN A 1 80 ? 22.603 -7.766 21.859 1.00 82.38 80 ASN A CA 1
ATOM 626 C C . ASN A 1 80 ? 22.082 -6.891 23.017 1.00 82.38 80 ASN A C 1
ATOM 628 O O . ASN A 1 80 ? 21.189 -7.314 23.745 1.00 82.38 80 ASN A O 1
ATOM 632 N N . ALA A 1 81 ? 22.571 -5.664 23.184 1.00 83.00 81 ALA A N 1
ATOM 633 C CA . ALA A 1 81 ? 22.269 -4.771 24.284 1.00 83.00 81 ALA A CA 1
ATOM 634 C C . ALA A 1 81 ? 20.793 -4.393 24.252 1.00 83.00 81 ALA A C 1
ATOM 636 O O . ALA A 1 81 ? 20.132 -4.378 25.285 1.00 83.00 81 ALA A O 1
ATOM 637 N N . LEU A 1 82 ? 20.250 -4.190 23.049 1.00 82.69 82 LEU A N 1
ATOM 638 C CA . LEU A 1 82 ? 18.833 -3.913 22.859 1.00 82.69 82 LEU A CA 1
ATOM 639 C C . LEU A 1 82 ? 17.964 -5.138 23.179 1.00 82.69 82 LEU A C 1
ATOM 641 O O . LEU A 1 82 ? 16.915 -4.998 23.800 1.00 82.69 82 LEU A O 1
ATOM 645 N N . TYR A 1 83 ? 18.419 -6.344 22.825 1.00 85.88 83 TYR A N 1
ATOM 646 C CA . TYR A 1 83 ? 17.725 -7.585 23.176 1.00 85.88 83 TYR A CA 1
ATOM 647 C C . TYR A 1 83 ? 17.727 -7.821 24.694 1.00 85.88 83 TYR A C 1
ATOM 649 O O . TYR A 1 83 ? 16.680 -8.094 25.281 1.00 85.88 83 TYR A O 1
ATOM 657 N N . LEU A 1 84 ? 18.883 -7.648 25.339 1.00 90.44 84 LEU A N 1
ATOM 658 C CA . LEU A 1 84 ? 19.041 -7.762 26.788 1.00 90.44 84 LEU A CA 1
ATOM 659 C C . LEU A 1 84 ? 18.196 -6.722 27.533 1.00 90.44 84 LEU A C 1
ATOM 661 O O . LEU A 1 84 ? 17.552 -7.058 28.524 1.00 90.44 84 LEU A O 1
ATOM 665 N N . GLU A 1 85 ? 18.141 -5.486 27.040 1.00 90.00 85 GLU A N 1
ATOM 666 C CA . GLU A 1 85 ? 17.313 -4.430 27.624 1.00 90.00 85 GLU A CA 1
ATOM 667 C C . GLU A 1 85 ? 15.816 -4.722 27.458 1.00 90.00 85 GLU A C 1
ATOM 669 O O . GLU A 1 85 ? 15.045 -4.556 28.405 1.00 90.00 85 GLU A O 1
ATOM 674 N N . CYS A 1 86 ? 15.390 -5.234 26.299 1.00 86.19 86 CYS A N 1
ATOM 675 C CA . CYS A 1 86 ? 14.015 -5.690 26.104 1.00 86.19 86 CYS A CA 1
ATOM 676 C C . CYS A 1 86 ? 13.640 -6.812 27.080 1.00 86.19 86 CYS A C 1
ATOM 678 O O . CYS A 1 86 ? 12.563 -6.762 27.674 1.00 86.19 86 CYS A O 1
ATOM 680 N N . GLU A 1 87 ? 14.508 -7.805 27.279 1.00 95.44 87 GLU A N 1
ATOM 681 C CA . GLU A 1 87 ? 14.268 -8.873 28.257 1.00 95.44 87 GLU A CA 1
ATOM 682 C C . GLU A 1 87 ? 14.228 -8.338 29.695 1.00 95.44 87 GLU A C 1
ATOM 684 O O . GLU A 1 87 ? 13.319 -8.678 30.455 1.00 95.44 87 GLU A O 1
ATOM 689 N N . ARG A 1 88 ? 15.129 -7.416 30.053 1.00 97.12 88 ARG A N 1
ATOM 690 C CA . ARG A 1 88 ? 15.129 -6.743 31.361 1.00 97.12 88 ARG A CA 1
ATOM 691 C C . ARG A 1 88 ? 13.816 -5.996 31.619 1.00 97.12 88 ARG A C 1
ATOM 693 O O . ARG A 1 88 ? 13.253 -6.084 32.712 1.00 97.12 88 ARG A O 1
ATOM 700 N N . LEU A 1 89 ? 13.306 -5.275 30.621 1.00 95.50 89 LEU A N 1
ATOM 701 C CA . LEU A 1 89 ? 12.043 -4.542 30.723 1.00 95.50 89 LEU A CA 1
ATOM 702 C C . LEU A 1 89 ? 10.837 -5.482 30.821 1.00 95.50 89 LEU A C 1
ATOM 704 O O . LEU A 1 89 ? 9.968 -5.247 31.659 1.00 95.50 89 LEU A O 1
ATOM 708 N N . LYS A 1 90 ? 10.798 -6.573 30.044 1.00 96.12 90 LYS A N 1
ATOM 709 C CA . LYS A 1 90 ? 9.742 -7.596 30.160 1.00 96.12 90 LYS A CA 1
ATOM 710 C C . LYS A 1 90 ? 9.699 -8.209 31.557 1.00 96.12 90 LYS A C 1
ATOM 712 O O . LYS A 1 90 ? 8.620 -8.321 32.134 1.00 96.12 90 LYS A O 1
ATOM 717 N N . GLN A 1 91 ? 10.858 -8.548 32.125 1.00 97.44 91 GLN A N 1
ATOM 718 C CA . GLN A 1 91 ? 10.946 -9.056 33.496 1.00 97.44 91 GLN A CA 1
ATOM 719 C C . GLN A 1 91 ? 10.414 -8.034 34.507 1.00 97.44 91 GLN A C 1
ATOM 721 O O . GLN A 1 91 ? 9.647 -8.393 35.400 1.00 97.44 91 GLN A O 1
ATOM 726 N N . ARG A 1 92 ? 10.754 -6.748 34.340 1.00 96.75 92 ARG A N 1
ATOM 727 C CA . ARG A 1 92 ? 10.252 -5.679 35.213 1.00 96.75 92 ARG A CA 1
ATOM 728 C C . ARG A 1 92 ? 8.736 -5.510 35.122 1.00 96.75 92 ARG A C 1
ATOM 730 O O . ARG A 1 92 ? 8.102 -5.343 36.160 1.00 96.75 92 ARG A O 1
ATOM 737 N N . VAL A 1 93 ? 8.165 -5.559 33.917 1.00 95.81 93 VAL A N 1
ATOM 738 C CA . VAL A 1 93 ? 6.709 -5.493 33.712 1.00 95.81 93 VAL A CA 1
ATOM 739 C C . VAL A 1 93 ? 6.026 -6.678 34.387 1.00 95.81 93 VAL A C 1
ATOM 741 O O . VAL A 1 93 ? 5.126 -6.464 35.192 1.00 95.81 93 VAL A O 1
ATOM 744 N N . ALA A 1 94 ? 6.518 -7.900 34.168 1.00 97.06 94 ALA A N 1
ATOM 745 C CA . ALA A 1 94 ? 5.976 -9.095 34.809 1.00 97.06 94 ALA A CA 1
ATOM 746 C C . ALA A 1 94 ? 6.027 -9.012 36.349 1.00 97.06 94 ALA A C 1
ATOM 748 O O . ALA A 1 94 ? 5.067 -9.389 37.020 1.00 97.06 94 ALA A O 1
ATOM 749 N N . SER A 1 95 ? 7.109 -8.473 36.930 1.00 96.81 95 SER A N 1
ATOM 750 C CA . SER A 1 95 ? 7.188 -8.244 38.382 1.00 96.81 95 SER A CA 1
ATOM 751 C C . SER A 1 95 ? 6.157 -7.228 38.881 1.00 96.81 95 SER A C 1
ATOM 753 O O . SER A 1 95 ? 5.541 -7.458 39.916 1.00 96.81 95 SER A O 1
ATOM 755 N N . LEU A 1 96 ? 5.946 -6.124 38.157 1.00 94.75 96 LEU A N 1
ATOM 756 C CA . LEU A 1 96 ? 4.959 -5.103 38.530 1.00 94.75 96 LEU A CA 1
ATOM 757 C C . LEU A 1 96 ? 3.518 -5.612 38.386 1.00 94.75 96 LEU A C 1
ATOM 759 O O . LEU A 1 96 ? 2.660 -5.276 39.199 1.00 94.75 96 LEU A O 1
ATOM 763 N N . GLU A 1 97 ? 3.239 -6.432 37.373 1.00 93.31 97 GLU A N 1
ATOM 764 C CA . GLU A 1 97 ? 1.936 -7.081 37.204 1.00 93.31 97 GLU A CA 1
ATOM 765 C C . GLU A 1 97 ? 1.658 -8.085 38.328 1.00 93.31 97 GLU A C 1
ATOM 767 O O . GLU A 1 97 ? 0.551 -8.102 38.868 1.00 93.31 97 GLU A O 1
ATOM 772 N N . ALA A 1 98 ? 2.668 -8.857 38.743 1.00 95.81 98 ALA A N 1
ATOM 773 C CA . ALA A 1 98 ? 2.573 -9.740 39.903 1.00 95.81 98 ALA A CA 1
ATOM 774 C C . ALA A 1 98 ? 2.362 -8.956 41.211 1.00 95.81 98 ALA A C 1
ATOM 776 O O . ALA A 1 98 ? 1.507 -9.327 42.015 1.00 95.81 98 ALA A O 1
ATOM 777 N N . GLU A 1 99 ? 3.076 -7.842 41.408 1.00 94.75 99 GLU A N 1
ATOM 778 C CA . GLU A 1 99 ? 2.894 -6.950 42.560 1.00 94.75 99 GLU A CA 1
ATOM 779 C C . GLU A 1 99 ? 1.467 -6.381 42.595 1.00 94.75 99 GLU A C 1
ATOM 781 O O . GLU A 1 99 ? 0.783 -6.479 43.615 1.00 94.75 99 GLU A O 1
ATOM 786 N N . LYS A 1 100 ? 0.965 -5.892 41.455 1.00 88.44 100 LYS A N 1
ATOM 787 C CA . LYS A 1 100 ? -0.409 -5.391 41.308 1.00 88.44 100 LYS A CA 1
ATOM 788 C C . LYS A 1 100 ? -1.465 -6.467 41.565 1.00 88.44 100 LYS A C 1
ATOM 790 O O . LYS A 1 100 ? -2.507 -6.152 42.129 1.00 88.44 100 LYS A O 1
ATOM 795 N N . ALA A 1 101 ? -1.211 -7.712 41.163 1.00 92.69 101 ALA A N 1
ATOM 796 C CA . ALA A 1 101 ? -2.098 -8.840 41.442 1.00 92.69 101 ALA A CA 1
ATOM 797 C C . ALA A 1 101 ? -2.066 -9.265 42.921 1.00 92.69 101 ALA A C 1
ATOM 799 O O . ALA A 1 101 ? -3.077 -9.723 43.448 1.00 92.69 101 ALA A O 1
ATOM 800 N N . SER A 1 102 ? -0.917 -9.111 43.589 1.00 90.31 102 SER A N 1
ATOM 801 C CA . SER A 1 102 ? -0.742 -9.430 45.012 1.00 90.31 102 SER A CA 1
ATOM 802 C C . SER A 1 102 ? -1.287 -8.357 45.952 1.00 90.31 102 SER A C 1
ATOM 804 O O . SER A 1 102 ? -1.640 -8.668 47.089 1.00 90.31 102 SER A O 1
ATOM 806 N N . LEU A 1 103 ? -1.376 -7.105 45.485 1.00 84.88 103 LEU A N 1
ATOM 807 C CA . LEU A 1 103 ? -2.042 -6.034 46.208 1.00 84.88 103 LEU A CA 1
ATOM 808 C C . LEU A 1 103 ? -3.515 -6.431 46.360 1.00 84.88 103 LEU A C 1
ATOM 810 O O . LEU A 1 103 ? -4.235 -6.487 45.356 1.00 84.88 103 LEU A O 1
ATOM 814 N N . PRO A 1 104 ? -3.972 -6.745 47.589 1.00 72.31 104 PRO A N 1
ATOM 815 C CA . PRO A 1 104 ? -5.346 -7.147 47.811 1.00 72.31 104 PRO A CA 1
ATOM 816 C C . PRO A 1 104 ? -6.218 -6.031 47.268 1.00 72.31 104 PRO A C 1
ATOM 818 O O . PRO A 1 104 ? -5.986 -4.859 47.569 1.00 72.31 104 PRO A O 1
ATOM 821 N N . SER A 1 105 ? -7.176 -6.400 46.425 1.00 59.12 105 SER A N 1
ATOM 822 C CA . SER A 1 105 ? -8.122 -5.488 45.806 1.00 59.12 105 SER A CA 1
ATOM 823 C C . SER A 1 105 ? -8.906 -4.764 46.906 1.00 59.12 105 SER A C 1
ATOM 825 O O . SER A 1 105 ? -10.026 -5.143 47.237 1.00 59.12 105 SER A O 1
ATOM 827 N N . GLN A 1 106 ? -8.347 -3.690 47.472 1.00 57.16 106 GLN A N 1
ATOM 828 C CA . GLN A 1 106 ? -9.023 -2.720 48.342 1.00 57.16 106 GLN A CA 1
ATOM 829 C C . GLN A 1 106 ? -10.007 -1.873 47.511 1.00 57.16 106 GLN A C 1
ATOM 831 O O . GLN A 1 106 ? -10.107 -0.657 47.635 1.00 57.16 106 GLN A O 1
ATOM 836 N N . SER A 1 107 ? -10.717 -2.535 46.601 1.00 50.81 107 SER A N 1
ATOM 837 C CA . SER A 1 107 ? -11.767 -2.007 45.740 1.00 50.81 107 SER A CA 1
ATOM 838 C C . SER A 1 107 ? -13.027 -2.864 45.819 1.00 50.81 107 SER A C 1
ATOM 840 O O . SER A 1 107 ? -13.956 -2.642 45.056 1.00 50.81 107 SER A O 1
ATOM 842 N N . GLN A 1 108 ? -13.126 -3.766 46.801 1.00 48.81 108 GLN A N 1
ATOM 843 C CA . GLN A 1 108 ? -14.403 -3.898 47.492 1.00 48.81 108 GLN A CA 1
ATOM 844 C C . GLN A 1 108 ? -14.520 -2.693 48.425 1.00 48.81 108 GLN A C 1
ATOM 846 O O . GLN A 1 108 ? -14.344 -2.789 49.638 1.00 48.81 108 GLN A O 1
ATOM 851 N N . SER A 1 109 ? -14.806 -1.522 47.844 1.00 48.53 109 SER A N 1
ATOM 852 C CA . SER A 1 109 ? -15.719 -0.642 48.551 1.00 48.53 109 SER A CA 1
ATOM 853 C C . SER A 1 109 ? -16.932 -1.529 48.842 1.00 48.53 109 SER A C 1
ATOM 855 O O . SER A 1 109 ? -17.481 -2.073 47.877 1.00 48.53 109 SER A O 1
ATOM 857 N N . PRO A 1 110 ? -17.337 -1.742 50.108 1.00 49.00 110 PRO A N 1
ATOM 858 C CA . PRO A 1 110 ? -18.676 -2.262 50.359 1.00 49.00 110 PRO A CA 1
ATOM 859 C C . PRO A 1 110 ? -19.647 -1.415 49.535 1.00 49.00 110 PRO A C 1
ATOM 861 O O . PRO A 1 110 ? -19.293 -0.285 49.189 1.00 49.00 110 PRO A O 1
ATOM 864 N N . ASP A 1 111 ? -20.825 -1.938 49.202 1.00 43.19 111 ASP A N 1
ATOM 865 C CA . ASP A 1 111 ? -21.929 -1.138 48.676 1.00 43.19 111 ASP A CA 1
ATOM 866 C C . ASP A 1 111 ? -22.203 0.022 49.649 1.00 43.19 111 ASP A C 1
ATOM 868 O O . ASP A 1 111 ? -23.076 -0.015 50.514 1.00 43.19 111 ASP A O 1
ATOM 872 N N . ILE A 1 112 ? -21.398 1.075 49.542 1.00 51.34 112 ILE A N 1
ATOM 873 C CA . ILE A 1 112 ? -21.664 2.395 50.034 1.00 51.34 112 ILE A CA 1
ATOM 874 C C . ILE A 1 112 ? -22.746 2.790 49.061 1.00 51.34 112 ILE A C 1
ATOM 876 O O . ILE A 1 112 ? -22.479 3.288 47.966 1.00 51.34 112 ILE A O 1
ATOM 880 N N . HIS A 1 113 ? -23.988 2.505 49.458 1.00 52.53 113 HIS A N 1
ATOM 881 C CA . HIS A 1 113 ? -25.079 3.396 49.141 1.00 52.53 113 HIS A CA 1
ATOM 882 C C . HIS A 1 113 ? -24.480 4.786 49.193 1.00 52.53 113 HIS A C 1
ATOM 884 O O . HIS A 1 113 ? -24.018 5.222 50.250 1.00 52.53 113 HIS A O 1
ATOM 890 N N . VAL A 1 114 ? -24.369 5.388 48.015 1.00 53.31 114 VAL A N 1
ATOM 891 C CA . VAL A 1 114 ? -23.902 6.742 47.808 1.00 53.31 114 VAL A CA 1
ATOM 892 C C . VAL A 1 114 ? -24.915 7.622 48.532 1.00 53.31 114 VAL A C 1
ATOM 894 O O . VAL A 1 114 ? -25.862 8.152 47.961 1.00 53.31 114 VAL A O 1
ATOM 897 N N . ILE A 1 115 ? -24.774 7.697 49.852 1.00 58.75 115 ILE A N 1
ATOM 898 C CA . ILE A 1 115 ? -25.319 8.750 50.671 1.00 58.75 115 ILE A CA 1
ATOM 899 C C . ILE A 1 115 ? -24.413 9.903 50.284 1.00 58.75 115 ILE A C 1
ATOM 901 O O . ILE A 1 115 ? -23.340 10.083 50.858 1.00 58.75 115 ILE A O 1
ATOM 905 N N . ASN A 1 116 ? -24.811 10.601 49.220 1.00 53.72 116 ASN A N 1
ATOM 906 C CA . ASN A 1 116 ? -24.317 11.922 48.875 1.00 53.72 116 ASN A CA 1
ATOM 907 C C . ASN A 1 116 ? -24.555 12.807 50.098 1.00 53.72 116 ASN A C 1
ATOM 909 O O . ASN A 1 116 ? -25.570 13.490 50.213 1.00 53.72 116 ASN A O 1
ATOM 913 N N . CYS A 1 117 ? -23.645 12.747 51.061 1.00 60.56 117 CYS A N 1
ATOM 914 C CA . CYS A 1 117 ? -23.580 13.698 52.142 1.00 60.56 117 CYS A CA 1
ATOM 915 C C . CYS A 1 117 ? -22.846 14.906 51.575 1.00 60.56 117 CYS A C 1
ATOM 917 O O . CYS A 1 117 ? -21.708 15.169 51.948 1.00 60.56 117 CYS A O 1
ATOM 919 N N . SER A 1 118 ? -23.523 15.644 50.690 1.00 62.53 118 SER A N 1
ATOM 920 C CA . SER A 1 118 ? -23.024 16.865 50.040 1.00 62.53 118 SER A CA 1
ATOM 921 C C . SER A 1 118 ? -22.619 17.968 51.036 1.00 62.53 118 SER A C 1
ATOM 923 O O . SER A 1 118 ? -22.138 19.039 50.660 1.00 62.53 118 SER A O 1
ATOM 925 N N . THR A 1 119 ? -22.829 17.724 52.329 1.00 69.94 119 THR A N 1
ATOM 926 C CA . THR A 1 119 ? -22.465 18.566 53.467 1.00 69.94 119 THR A CA 1
ATOM 927 C C . THR A 1 119 ? -21.256 18.048 54.259 1.00 69.94 119 THR A C 1
ATOM 929 O O . THR A 1 119 ? -20.801 18.728 55.177 1.00 69.94 119 THR A O 1
ATOM 932 N N . CYS A 1 120 ? -20.685 16.886 53.924 1.00 83.88 120 CYS A N 1
ATOM 933 C CA . CYS A 1 120 ? -19.483 16.369 54.571 1.00 83.88 120 CYS A CA 1
ATOM 934 C C . CYS A 1 120 ? -18.236 17.135 54.103 1.00 83.88 120 CYS A C 1
ATOM 936 O O . CYS A 1 120 ? -17.898 17.150 52.919 1.00 83.88 120 CYS A O 1
ATOM 938 N N . ILE A 1 121 ? -17.495 17.715 55.052 1.00 85.50 121 ILE A N 1
ATOM 939 C CA . ILE A 1 121 ? -16.264 18.488 54.799 1.00 85.50 121 ILE A CA 1
ATOM 940 C C . ILE A 1 121 ? -15.225 17.673 54.010 1.00 85.50 121 ILE A C 1
ATOM 942 O O . ILE A 1 121 ? -14.556 18.213 53.130 1.00 85.50 121 ILE A O 1
ATOM 946 N N . ALA A 1 122 ? -15.102 16.369 54.279 1.00 83.38 122 ALA A N 1
ATOM 947 C CA . ALA A 1 122 ? -14.149 15.509 53.576 1.00 83.38 122 ALA A CA 1
ATOM 948 C C . ALA A 1 122 ? -14.524 15.302 52.098 1.00 83.38 122 ALA A C 1
ATOM 950 O O . ALA A 1 122 ? -13.644 15.253 51.237 1.00 83.38 122 ALA A O 1
ATOM 951 N N . GLU A 1 123 ? -15.821 15.227 51.787 1.00 84.56 123 GLU A N 1
ATOM 952 C CA . GLU A 1 123 ? -16.299 15.118 50.407 1.00 84.56 123 GLU A CA 1
ATOM 953 C C . GLU A 1 123 ? -16.142 16.448 49.659 1.00 84.56 123 GLU A C 1
ATOM 955 O O . GLU A 1 123 ? -15.687 16.458 48.514 1.00 84.56 123 GLU A O 1
ATOM 960 N N . GLN A 1 124 ? -16.426 17.578 50.318 1.00 83.94 124 GLN A N 1
ATOM 961 C CA . GLN A 1 124 ? -16.188 18.906 49.744 1.00 83.94 124 GLN A CA 1
ATOM 962 C C . GLN A 1 124 ? -14.704 19.136 49.447 1.00 83.94 124 GLN A C 1
ATOM 964 O O . GLN A 1 124 ? -14.363 19.627 48.371 1.00 83.94 124 GLN A O 1
ATOM 969 N N . PHE A 1 125 ? -13.810 18.730 50.353 1.00 89.06 125 PHE A N 1
ATOM 970 C CA . PHE A 1 125 ? -12.370 18.827 50.122 1.00 89.06 125 PHE A CA 1
ATOM 971 C C . PHE A 1 125 ? -11.928 17.945 48.949 1.00 89.06 125 PHE A C 1
ATOM 973 O O . PHE A 1 125 ? -11.237 18.420 48.049 1.00 89.06 125 PHE A O 1
ATOM 980 N N . LYS A 1 126 ? -12.377 16.684 48.899 1.00 90.62 126 LYS A N 1
ATOM 981 C CA . LYS A 1 126 ? -12.068 15.774 47.787 1.00 90.62 126 LYS A CA 1
ATOM 982 C C . LYS A 1 126 ? -12.580 16.313 46.448 1.00 90.62 126 LYS A C 1
ATOM 984 O O . LYS A 1 126 ? -11.842 16.297 45.466 1.00 90.62 126 LYS A O 1
ATOM 989 N N . SER A 1 127 ? -13.808 16.825 46.419 1.00 87.50 127 SER A N 1
ATOM 990 C CA . SER A 1 127 ? -14.403 17.434 45.225 1.00 87.50 127 SER A CA 1
ATOM 991 C C . SER A 1 127 ? -13.634 18.678 44.786 1.00 87.50 127 SER A C 1
ATOM 993 O O . SER A 1 127 ? -13.367 18.836 43.600 1.00 87.50 127 SER A O 1
ATOM 995 N N . SER A 1 128 ? -13.194 19.513 45.731 1.00 91.25 128 SER A N 1
ATOM 996 C CA . SER A 1 128 ? -12.356 20.686 45.454 1.00 91.25 128 SER A CA 1
ATOM 997 C C . SER A 1 128 ? -11.003 20.302 44.842 1.00 91.25 128 SER A C 1
ATOM 999 O O . SER A 1 128 ? -10.590 20.882 43.838 1.00 91.25 128 SER A O 1
ATOM 1001 N N . VAL A 1 129 ? -10.340 19.269 45.373 1.00 94.69 129 VAL A N 1
ATOM 1002 C CA . VAL A 1 129 ? -9.065 18.771 44.829 1.00 94.69 129 VAL A CA 1
ATOM 1003 C C . VAL A 1 129 ? -9.245 18.212 43.418 1.00 94.69 129 VAL A C 1
ATOM 1005 O O . VAL A 1 129 ? -8.478 18.564 42.524 1.00 94.69 129 VAL A O 1
ATOM 1008 N N . LEU A 1 130 ? -10.269 17.386 43.189 1.00 91.88 130 LEU A N 1
ATOM 1009 C CA . LEU A 1 130 ? -10.557 16.842 41.858 1.00 91.88 130 LEU A CA 1
ATOM 1010 C C . LEU A 1 130 ? -10.915 17.946 40.858 1.00 91.88 130 LEU A C 1
ATOM 1012 O O . LEU A 1 130 ? -10.462 17.912 39.716 1.00 91.88 130 LEU A O 1
ATOM 1016 N N . HIS A 1 131 ? -11.672 18.956 41.287 1.00 94.12 131 HIS A N 1
ATOM 1017 C CA . HIS A 1 131 ? -12.002 20.105 40.452 1.00 94.12 131 HIS A CA 1
ATOM 1018 C C . HIS A 1 131 ? -10.756 20.941 40.114 1.00 94.12 131 HIS A C 1
ATOM 1020 O O . HIS A 1 131 ? -10.568 21.342 38.968 1.00 94.12 131 HIS A O 1
ATOM 1026 N N . SER A 1 132 ? -9.847 21.134 41.075 1.00 95.75 132 SER A N 1
ATOM 1027 C CA . SER A 1 132 ? -8.553 21.783 40.838 1.00 95.75 132 SER A CA 1
ATOM 1028 C C . SER A 1 132 ? -7.690 21.002 39.837 1.00 95.75 132 SER A C 1
ATOM 1030 O O . SER A 1 132 ? -7.110 21.606 38.933 1.00 95.75 132 SER A O 1
ATOM 1032 N N . GLN A 1 133 ? -7.657 19.669 39.938 1.00 96.12 133 GLN A N 1
ATOM 1033 C CA . GLN A 1 133 ? -6.959 18.805 38.980 1.00 96.12 133 GLN A CA 1
ATOM 1034 C C . GLN A 1 133 ? -7.575 18.873 37.576 1.00 96.12 133 GLN A C 1
ATOM 1036 O O . GLN A 1 133 ? -6.837 18.951 36.593 1.00 96.12 133 GLN A O 1
ATOM 1041 N N . LEU A 1 134 ? -8.908 18.898 37.469 1.00 95.19 134 LEU A N 1
ATOM 1042 C CA . LEU A 1 134 ? -9.614 19.087 36.198 1.00 95.19 134 LEU A CA 1
ATOM 1043 C C . LEU A 1 134 ? -9.227 20.414 35.541 1.00 95.19 134 LEU A C 1
ATOM 1045 O O . LEU A 1 134 ? -8.765 20.415 34.403 1.00 95.19 134 LEU A O 1
ATOM 1049 N N . ASN A 1 135 ? -9.293 21.516 36.290 1.00 96.00 135 ASN A N 1
ATOM 1050 C CA . ASN A 1 135 ? -8.924 22.841 35.789 1.00 96.00 135 ASN A CA 1
ATOM 1051 C C . ASN A 1 135 ? -7.449 22.901 35.346 1.00 96.00 135 ASN A C 1
ATOM 1053 O O . ASN A 1 135 ? -7.115 23.549 34.351 1.00 96.00 135 ASN A O 1
ATOM 1057 N N . GLN A 1 136 ? -6.549 22.198 36.045 1.00 97.06 136 GLN A N 1
ATOM 1058 C CA . GLN A 1 136 ? -5.141 22.096 35.652 1.00 97.06 136 GLN A CA 1
ATOM 1059 C C . GLN A 1 136 ? -4.967 21.336 34.328 1.00 97.06 136 GLN A C 1
ATOM 1061 O O . GLN A 1 136 ? -4.205 21.769 33.458 1.00 97.06 136 GLN A O 1
ATOM 1066 N N . MET A 1 137 ? -5.674 20.218 34.156 1.00 93.19 137 MET A N 1
ATOM 1067 C CA . MET A 1 137 ? -5.632 19.423 32.926 1.00 93.19 137 MET A CA 1
ATOM 1068 C C . MET A 1 137 ? -6.243 20.176 31.738 1.00 93.19 137 MET A C 1
ATOM 1070 O O . MET A 1 137 ? -5.657 20.180 30.654 1.00 93.19 137 MET A O 1
ATOM 1074 N N . GLU A 1 138 ? -7.358 20.876 31.942 1.00 96.94 138 GLU A N 1
ATOM 1075 C CA . GLU A 1 138 ? -7.987 21.730 30.928 1.00 96.94 138 GLU A CA 1
ATOM 1076 C C . GLU A 1 138 ? -7.066 22.882 30.500 1.00 96.94 138 GLU A C 1
ATOM 1078 O O . GLU A 1 138 ? -6.898 23.136 29.304 1.00 96.94 138 GLU A O 1
ATOM 1083 N N . SER A 1 139 ? -6.386 23.527 31.455 1.00 97.12 139 SER A N 1
ATOM 1084 C CA . SER A 1 139 ? -5.380 24.557 31.167 1.00 97.12 139 SER A CA 1
ATOM 1085 C C . SER A 1 139 ? -4.227 24.009 30.316 1.00 97.12 139 SER A C 1
ATOM 1087 O O . SER A 1 139 ? -3.819 24.638 29.334 1.00 97.12 139 SER A O 1
ATOM 1089 N N . ARG A 1 140 ? -3.742 22.799 30.628 1.00 96.56 140 ARG A N 1
ATOM 1090 C CA . ARG A 1 140 ? -2.670 22.142 29.867 1.00 96.56 140 ARG A CA 1
ATOM 1091 C C . ARG A 1 140 ? -3.098 21.795 28.439 1.00 96.56 140 ARG A C 1
ATOM 1093 O O . ARG A 1 140 ? -2.325 22.023 27.510 1.00 96.56 140 ARG A O 1
ATOM 1100 N N . LEU A 1 141 ? -4.320 21.295 28.245 1.00 95.25 141 LEU A N 1
ATOM 1101 C CA . LEU A 1 141 ? -4.870 21.023 26.911 1.00 95.25 141 LEU A CA 1
ATOM 1102 C C . LEU A 1 141 ? -5.029 22.303 26.084 1.00 95.25 141 LEU A C 1
ATOM 1104 O O . LEU A 1 141 ? -4.656 22.325 24.911 1.00 95.25 141 LEU A O 1
ATOM 1108 N N . SER A 1 142 ? -5.518 23.382 26.699 1.00 97.50 142 SER A N 1
ATOM 1109 C CA . SER A 1 142 ? -5.628 24.692 26.049 1.00 97.50 142 SER A CA 1
ATOM 1110 C C . SER A 1 142 ? -4.256 25.228 25.610 1.00 97.50 142 SER A C 1
ATOM 1112 O O . SER A 1 142 ? -4.087 25.662 24.469 1.00 97.50 142 SER A O 1
ATOM 1114 N N . SER A 1 143 ? -3.234 25.103 26.466 1.00 97.12 143 SER A N 1
ATOM 1115 C CA . SER A 1 143 ? -1.854 25.488 26.142 1.00 97.12 143 SER A CA 1
ATOM 1116 C C . SER A 1 143 ? -1.280 24.695 24.958 1.00 97.12 143 SER A C 1
ATOM 1118 O O . SER A 1 143 ? -0.783 25.307 24.012 1.00 97.12 143 SER A O 1
ATOM 1120 N N . LEU A 1 144 ? -1.422 23.364 24.953 1.00 94.88 144 LEU A N 1
ATOM 1121 C CA . LEU A 1 144 ? -0.961 22.503 23.851 1.00 94.88 144 LEU A CA 1
ATOM 1122 C C . LEU A 1 144 ? -1.710 22.765 22.536 1.00 94.88 144 LEU A C 1
ATOM 1124 O O . LEU A 1 144 ? -1.132 22.667 21.451 1.00 94.88 144 LEU A O 1
ATOM 1128 N N . SER A 1 145 ? -3.000 23.100 22.612 1.00 97.19 145 SER A N 1
ATOM 1129 C CA . SER A 1 145 ? -3.792 23.485 21.442 1.00 97.19 145 SER A CA 1
ATOM 1130 C C . SER A 1 145 ? -3.262 24.778 20.812 1.00 97.19 145 SER A C 1
ATOM 1132 O O . SER A 1 145 ? -3.063 24.840 19.596 1.00 97.19 145 SER A O 1
ATOM 1134 N N . ASN A 1 146 ? -2.962 25.788 21.635 1.00 97.31 146 ASN A N 1
ATOM 1135 C CA . ASN A 1 146 ? -2.397 27.058 21.175 1.00 97.31 146 ASN A CA 1
ATOM 1136 C C . ASN A 1 146 ? -0.993 26.881 20.575 1.00 97.31 146 ASN A C 1
ATOM 1138 O O . ASN A 1 146 ? -0.683 27.474 19.540 1.00 97.31 146 ASN A O 1
ATOM 1142 N N . GLU A 1 147 ? -0.157 26.029 21.172 1.00 97.00 147 GLU A N 1
ATOM 1143 C CA . GLU A 1 147 ? 1.167 25.698 20.633 1.00 97.00 147 GLU A CA 1
ATOM 1144 C C . GLU A 1 147 ? 1.062 25.031 19.254 1.00 97.00 147 GLU A C 1
ATOM 1146 O O . GLU A 1 147 ? 1.711 25.464 18.301 1.00 97.00 147 GLU A O 1
ATOM 1151 N N . ASN A 1 148 ? 0.171 24.046 19.100 1.00 93.12 148 ASN A N 1
ATOM 1152 C CA . ASN A 1 148 ? -0.094 23.414 17.806 1.00 93.12 148 ASN A CA 1
ATOM 1153 C C . ASN A 1 148 ? -0.571 24.418 16.749 1.00 93.12 148 ASN A C 1
ATOM 1155 O O . ASN A 1 148 ? -0.194 24.320 15.579 1.00 93.12 148 ASN A O 1
ATOM 1159 N N . GLN A 1 149 ? -1.402 25.386 17.136 1.00 96.50 149 GLN A N 1
ATOM 1160 C CA . GLN A 1 149 ? -1.847 26.443 16.232 1.00 96.50 149 GLN A CA 1
ATOM 1161 C C . GLN A 1 149 ? -0.686 27.357 15.812 1.00 96.50 149 GLN A C 1
ATOM 1163 O O . GLN A 1 149 ? -0.573 27.684 14.630 1.00 96.50 149 GLN A O 1
ATOM 1168 N N . SER A 1 150 ? 0.205 27.705 16.742 1.00 96.25 150 SER A N 1
ATOM 1169 C CA . SER A 1 150 ? 1.417 28.484 16.463 1.00 96.25 150 SER A CA 1
ATOM 1170 C C . SER A 1 150 ? 2.366 27.745 15.512 1.00 96.25 150 SER A C 1
ATOM 1172 O O . SER A 1 150 ? 2.779 28.300 14.495 1.00 96.25 150 SER A O 1
ATOM 1174 N N . LEU A 1 151 ? 2.629 26.455 15.752 1.00 93.81 151 LEU A N 1
ATOM 1175 C CA . LEU A 1 151 ? 3.459 25.623 14.871 1.00 93.81 151 LEU A CA 1
ATOM 1176 C C . LEU A 1 151 ? 2.869 25.512 13.458 1.00 93.81 151 LEU A C 1
ATOM 1178 O O . LEU A 1 151 ? 3.597 25.611 12.469 1.00 93.81 151 LEU A O 1
ATOM 1182 N N . LYS A 1 152 ? 1.542 25.373 13.338 1.00 93.00 152 LYS A N 1
ATOM 1183 C CA . LYS A 1 152 ? 0.855 25.396 12.035 1.00 93.00 152 LYS A CA 1
ATOM 1184 C C . LYS A 1 152 ? 1.038 26.728 11.308 1.00 93.00 152 LYS A C 1
ATOM 1186 O O . LYS A 1 152 ? 1.254 26.726 10.098 1.00 93.00 152 LYS A O 1
ATOM 1191 N N . GLN A 1 153 ? 0.973 27.853 12.022 1.00 93.31 153 GLN A N 1
ATOM 1192 C CA . GLN A 1 153 ? 1.222 29.175 11.441 1.00 93.31 153 GLN A CA 1
ATOM 1193 C C . GLN A 1 153 ? 2.684 29.335 11.006 1.00 93.31 153 GLN A C 1
ATOM 1195 O O . GLN A 1 153 ? 2.936 29.820 9.906 1.00 93.31 153 GLN A O 1
ATOM 1200 N N . GLN A 1 154 ? 3.644 28.868 11.808 1.00 90.00 154 GLN A N 1
ATOM 1201 C CA . GLN A 1 154 ? 5.064 28.891 11.448 1.00 90.00 154 GLN A CA 1
ATOM 1202 C C . GLN A 1 154 ? 5.346 28.063 10.189 1.00 90.00 154 GLN A C 1
ATOM 1204 O O . GLN A 1 154 ? 5.999 28.555 9.271 1.00 90.00 154 GLN A O 1
ATOM 1209 N N . LEU A 1 155 ? 4.787 26.853 10.090 1.00 86.19 155 LEU A N 1
ATOM 1210 C CA . LEU A 1 155 ? 4.894 26.018 8.890 1.00 86.19 155 LEU A CA 1
ATOM 1211 C C . LEU A 1 155 ? 4.268 26.691 7.661 1.00 86.19 155 LEU A C 1
ATOM 1213 O O . LEU A 1 155 ? 4.857 26.660 6.579 1.00 86.19 155 LEU A O 1
ATOM 1217 N N . ALA A 1 156 ? 3.116 27.349 7.812 1.00 84.12 156 ALA A N 1
ATOM 1218 C CA . ALA A 1 156 ? 2.498 28.106 6.724 1.00 84.12 156 ALA A CA 1
ATOM 1219 C C . ALA A 1 156 ? 3.399 29.261 6.240 1.00 84.12 156 ALA A C 1
ATOM 1221 O O . ALA A 1 156 ? 3.537 29.466 5.034 1.00 84.12 156 ALA A O 1
ATOM 1222 N N . VAL A 1 157 ? 4.076 29.962 7.156 1.00 82.56 157 VAL A N 1
ATOM 1223 C CA . VAL A 1 157 ? 5.026 31.038 6.823 1.00 82.56 157 VAL A CA 1
ATOM 1224 C C . VAL A 1 157 ? 6.290 30.486 6.157 1.00 82.56 157 VAL A C 1
ATOM 1226 O O . VAL A 1 157 ? 6.726 31.033 5.146 1.00 82.56 157 VAL A O 1
ATOM 1229 N N . SER A 1 158 ? 6.848 29.366 6.626 1.00 72.88 158 SE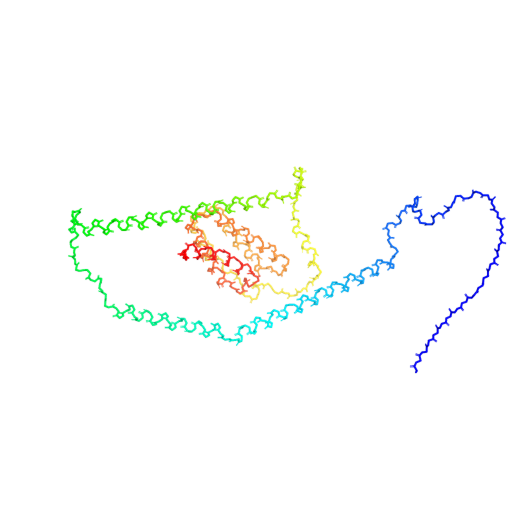R A N 1
ATOM 1230 C CA . SER A 1 158 ? 8.011 28.723 5.989 1.00 72.88 158 SER A CA 1
ATOM 1231 C C . SER A 1 158 ? 7.716 28.191 4.582 1.00 72.88 158 SER A C 1
ATOM 1233 O O . SER A 1 158 ? 8.624 28.086 3.761 1.00 72.88 158 SER A O 1
ATOM 1235 N N . THR A 1 159 ? 6.449 27.917 4.268 1.00 59.66 159 THR A N 1
ATOM 1236 C CA . THR A 1 159 ? 6.015 27.466 2.935 1.00 59.66 159 THR A CA 1
ATOM 1237 C C . THR A 1 159 ? 5.786 28.638 1.959 1.00 59.66 159 THR A C 1
ATOM 1239 O O . THR A 1 159 ? 5.553 28.424 0.771 1.00 59.66 159 THR A O 1
ATOM 1242 N N . SER A 1 160 ? 5.892 29.893 2.421 1.00 50.53 160 SER A N 1
ATOM 1243 C CA . SER A 1 160 ? 5.662 31.093 1.596 1.00 50.53 160 SER A CA 1
ATOM 1244 C C . SER A 1 160 ? 6.855 31.531 0.732 1.00 50.53 160 SER A C 1
ATOM 1246 O O . SER A 1 160 ? 6.699 32.406 -0.119 1.00 50.53 160 SER A O 1
ATOM 1248 N N . VAL A 1 161 ? 8.017 30.871 0.835 1.00 49.25 161 VAL A N 1
ATOM 1249 C CA . VAL A 1 161 ? 9.090 30.991 -0.171 1.00 49.25 161 VAL A CA 1
ATOM 1250 C C . VAL A 1 161 ? 8.800 30.020 -1.317 1.00 49.25 161 VAL A C 1
ATOM 1252 O O . VAL A 1 161 ? 9.523 29.056 -1.558 1.00 49.25 161 VAL A O 1
ATOM 1255 N N . SER A 1 162 ? 7.698 30.261 -2.028 1.00 43.19 162 SER A N 1
ATOM 1256 C CA . SER A 1 162 ? 7.550 29.711 -3.372 1.00 43.19 162 SER A CA 1
ATOM 1257 C C . SER A 1 162 ? 8.466 30.501 -4.309 1.00 43.19 162 SER A C 1
ATOM 1259 O O . SER A 1 162 ? 8.336 31.726 -4.383 1.00 43.19 162 SER A O 1
ATOM 1261 N N . PRO A 1 163 ? 9.381 29.852 -5.053 1.00 47.91 163 PRO A N 1
ATOM 1262 C CA . PRO A 1 163 ? 9.949 30.481 -6.230 1.00 47.91 163 PRO A CA 1
ATOM 1263 C C . PRO A 1 163 ? 8.786 30.823 -7.162 1.00 47.91 163 PRO A C 1
ATOM 1265 O O . PRO A 1 163 ? 7.871 30.025 -7.357 1.00 47.91 163 PRO A O 1
ATOM 1268 N N . ASN A 1 164 ? 8.816 32.037 -7.692 1.00 41.03 164 ASN A N 1
ATOM 1269 C CA . ASN A 1 164 ? 7.847 32.585 -8.624 1.00 41.03 164 ASN A CA 1
ATOM 1270 C C . ASN A 1 164 ? 7.738 31.699 -9.884 1.00 41.03 164 ASN A C 1
ATOM 1272 O O . ASN A 1 164 ? 8.416 31.934 -10.881 1.00 41.03 164 ASN A O 1
ATOM 1276 N N . PHE A 1 165 ? 6.912 30.654 -9.832 1.00 40.84 165 PHE A N 1
ATOM 1277 C CA . PHE A 1 165 ? 6.453 29.905 -10.994 1.00 40.84 165 PHE A CA 1
ATOM 1278 C C . PHE A 1 165 ? 5.096 30.485 -11.369 1.00 40.84 165 PHE A C 1
ATOM 1280 O O . PHE A 1 165 ? 4.054 30.105 -10.838 1.00 40.84 165 PHE A O 1
ATOM 1287 N N . GLY A 1 166 ? 5.143 31.499 -12.231 1.00 34.97 166 GLY A N 1
ATOM 1288 C CA . GLY A 1 166 ? 3.963 32.185 -12.725 1.00 34.97 166 GLY A CA 1
ATOM 1289 C C . GLY A 1 166 ? 2.969 31.200 -13.330 1.00 34.97 166 GLY A C 1
ATOM 1290 O O . GLY A 1 166 ? 3.254 30.544 -14.333 1.00 34.97 166 GLY A O 1
ATOM 1291 N N . LEU A 1 167 ? 1.777 31.165 -12.737 1.00 38.12 167 LEU A N 1
ATOM 1292 C CA . LEU A 1 167 ? 0.533 30.695 -13.339 1.00 38.12 167 LEU A CA 1
ATOM 1293 C C . LEU A 1 167 ? 0.145 31.644 -14.483 1.00 38.12 167 LEU A C 1
ATOM 1295 O O . LEU A 1 167 ? -0.819 32.398 -14.407 1.00 38.12 167 LEU A O 1
ATOM 1299 N N . SER A 1 168 ? 0.941 31.631 -15.549 1.00 35.72 168 SER A N 1
ATOM 1300 C CA . SER A 1 168 ? 0.439 31.956 -16.875 1.00 35.72 168 SER A CA 1
ATOM 1301 C C . SER A 1 168 ? -0.227 30.697 -17.414 1.00 35.72 168 SER A C 1
ATOM 1303 O O . SER A 1 168 ? 0.292 29.598 -17.234 1.00 35.72 168 SER A O 1
ATOM 1305 N N . SER A 1 169 ? -1.388 30.869 -18.033 1.00 37.47 169 SER A N 1
ATOM 1306 C CA . SER A 1 169 ? -2.140 29.855 -18.769 1.00 37.47 169 SER A CA 1
ATOM 1307 C C . SER A 1 169 ? -1.215 28.917 -19.564 1.00 37.47 169 SER A C 1
ATOM 1309 O O . SER A 1 169 ? -0.705 29.297 -20.618 1.00 37.47 169 SER A O 1
ATOM 1311 N N . TYR A 1 170 ? -0.978 27.704 -19.051 1.00 36.72 170 TYR A N 1
ATOM 1312 C CA . TYR A 1 170 ? -0.306 26.637 -19.790 1.00 36.72 170 TYR A CA 1
ATOM 1313 C C . TYR A 1 170 ? -1.344 25.589 -20.206 1.00 36.72 170 TYR A C 1
ATOM 1315 O O . TYR A 1 170 ? -2.034 25.029 -19.349 1.00 36.72 170 TYR A O 1
ATOM 1323 N N . PRO A 1 171 ? -1.472 25.305 -21.511 1.00 41.00 171 PRO A N 1
ATOM 1324 C CA . PRO A 1 171 ? -2.310 24.227 -22.000 1.00 41.00 171 PRO A CA 1
ATOM 1325 C C . PRO A 1 171 ? -1.660 22.888 -21.629 1.00 41.00 171 PRO A C 1
ATOM 1327 O O . PRO A 1 171 ? -0.493 22.658 -21.927 1.00 41.00 171 PRO A O 1
ATOM 1330 N N . GLY A 1 172 ? -2.426 22.015 -20.973 1.00 40.12 172 GLY A N 1
ATOM 1331 C CA . GLY A 1 172 ? -2.209 20.567 -20.921 1.00 40.12 172 GLY A CA 1
ATOM 1332 C C . GLY A 1 172 ? -0.774 20.074 -20.714 1.00 40.12 172 GLY A C 1
ATOM 1333 O O . GLY A 1 172 ? -0.184 19.511 -21.630 1.00 40.12 172 GLY A O 1
ATOM 1334 N N . THR A 1 173 ? -0.252 20.125 -19.489 1.00 40.44 173 THR A N 1
ATOM 1335 C CA . THR A 1 173 ? 0.811 19.193 -19.084 1.00 40.44 173 THR A CA 1
ATOM 1336 C C . THR A 1 173 ? 0.180 17.882 -18.635 1.00 40.44 173 THR A C 1
ATOM 1338 O O . THR A 1 173 ? 0.087 17.547 -17.455 1.00 40.44 173 THR A O 1
ATOM 1341 N N . ALA A 1 174 ? -0.233 17.099 -19.632 1.00 41.84 174 ALA A N 1
ATOM 1342 C CA . ALA A 1 174 ? -0.138 15.658 -19.519 1.00 41.84 174 ALA A CA 1
ATOM 1343 C C . ALA A 1 174 ? 1.321 15.352 -19.155 1.00 41.84 174 ALA A C 1
ATOM 1345 O O . ALA A 1 174 ? 2.208 15.441 -20.004 1.00 41.84 174 ALA A O 1
ATOM 1346 N N . TYR A 1 175 ? 1.586 15.033 -17.887 1.00 42.75 175 TYR A N 1
ATOM 1347 C CA . TYR A 1 175 ? 2.768 14.255 -17.546 1.00 42.75 175 TYR A CA 1
ATOM 1348 C C . TYR A 1 175 ? 2.632 12.960 -18.335 1.00 42.75 175 TYR A C 1
ATOM 1350 O O . TYR A 1 175 ? 1.863 12.066 -17.986 1.00 42.75 175 TYR A O 1
ATOM 1358 N N . SER A 1 176 ? 3.279 12.941 -19.494 1.00 46.12 176 SER A N 1
ATOM 1359 C CA . SER A 1 176 ? 3.224 11.843 -20.430 1.00 46.12 176 SER A CA 1
ATOM 1360 C C . SER A 1 176 ? 3.910 10.676 -19.743 1.00 46.12 176 SER A C 1
ATOM 1362 O O . SER A 1 176 ? 5.135 10.579 -19.718 1.00 46.12 176 SER A O 1
ATOM 1364 N N . VAL A 1 177 ? 3.098 9.785 -19.173 1.00 52.66 177 VAL A N 1
ATOM 1365 C CA . VAL A 1 177 ? 3.477 8.453 -18.680 1.00 52.66 177 VAL A CA 1
ATOM 1366 C C . VAL A 1 177 ? 4.422 7.753 -19.681 1.00 52.66 177 VAL A C 1
ATOM 1368 O O . VAL A 1 177 ? 5.281 6.969 -19.282 1.00 52.66 177 VAL A O 1
ATOM 1371 N N . ASN A 1 178 ? 4.361 8.141 -20.961 1.00 48.81 178 ASN A N 1
ATOM 1372 C CA . ASN A 1 178 ? 5.220 7.697 -22.052 1.00 48.81 178 ASN A CA 1
ATOM 1373 C C . ASN A 1 178 ? 6.727 8.023 -21.900 1.00 48.81 178 ASN A C 1
ATOM 1375 O O . ASN A 1 178 ? 7.542 7.292 -22.457 1.00 48.81 178 ASN A O 1
ATOM 1379 N N . GLU A 1 179 ? 7.144 9.050 -21.146 1.00 43.34 179 GLU A N 1
ATOM 1380 C CA . GLU A 1 179 ? 8.575 9.413 -21.029 1.00 43.34 179 GLU A CA 1
ATOM 1381 C C . GLU A 1 179 ? 9.356 8.455 -20.106 1.00 43.34 179 GLU A C 1
ATOM 1383 O O . GLU A 1 179 ? 10.493 8.087 -20.396 1.00 43.34 179 GLU A O 1
ATOM 1388 N N . TRP A 1 180 ? 8.711 7.930 -19.057 1.00 52.66 180 TRP A N 1
ATOM 1389 C CA . TRP A 1 180 ? 9.263 6.835 -18.241 1.00 52.66 180 TRP A CA 1
ATOM 1390 C C . TRP A 1 180 ? 9.189 5.468 -18.941 1.00 52.66 180 TRP A C 1
ATOM 1392 O O . TRP A 1 180 ? 9.957 4.557 -18.624 1.00 52.66 180 TRP A O 1
ATOM 1402 N N . LEU A 1 181 ? 8.286 5.330 -19.912 1.00 48.16 181 LEU A N 1
ATOM 1403 C CA . LEU A 1 181 ? 8.097 4.141 -20.748 1.00 48.16 181 LEU A CA 1
ATOM 1404 C C . LEU A 1 181 ? 9.229 3.970 -21.776 1.00 48.16 181 LEU A C 1
ATOM 1406 O O . LEU A 1 181 ? 9.671 2.846 -22.002 1.00 48.16 181 LEU A O 1
ATOM 1410 N N . ALA A 1 182 ? 9.768 5.065 -22.321 1.00 49.41 182 ALA A N 1
ATOM 1411 C CA . ALA A 1 182 ? 10.841 5.031 -23.322 1.00 49.41 182 ALA A CA 1
ATOM 1412 C C . ALA A 1 182 ? 12.176 4.456 -22.794 1.00 49.41 182 ALA A C 1
ATOM 1414 O O . ALA A 1 182 ? 12.929 3.842 -23.546 1.00 49.41 182 ALA A O 1
ATOM 1415 N N . VAL A 1 183 ? 12.462 4.578 -21.491 1.00 49.56 183 VAL A N 1
ATOM 1416 C CA . VAL A 1 183 ? 13.710 4.073 -20.871 1.00 49.56 183 VAL A CA 1
ATOM 1417 C C . VAL A 1 183 ? 13.723 2.537 -20.729 1.00 49.56 183 VAL A C 1
ATOM 1419 O O . VAL A 1 183 ? 14.773 1.942 -20.500 1.00 49.56 183 VAL A O 1
ATOM 1422 N N . LEU A 1 184 ? 12.578 1.867 -20.897 1.00 47.81 184 LEU A N 1
ATOM 1423 C CA . LEU A 1 184 ? 12.416 0.421 -20.676 1.00 47.81 184 LEU A CA 1
ATOM 1424 C C . LEU A 1 184 ? 12.083 -0.364 -21.952 1.00 47.81 184 LEU A C 1
ATOM 1426 O O . LEU A 1 184 ? 11.843 -1.565 -21.864 1.00 47.81 184 LEU A O 1
ATOM 1430 N N . GLN A 1 185 ? 12.008 0.294 -23.112 1.00 50.03 185 GLN A N 1
ATOM 1431 C CA . GLN A 1 185 ? 11.589 -0.300 -24.393 1.00 50.03 185 GLN A CA 1
ATOM 1432 C C . GLN A 1 185 ? 12.680 -1.117 -25.109 1.00 50.03 185 GLN A C 1
ATOM 1434 O O . GLN A 1 185 ? 12.417 -1.696 -26.156 1.00 50.03 185 GLN A O 1
ATOM 1439 N N . GLY A 1 186 ? 13.890 -1.217 -24.554 1.00 44.69 186 GLY A N 1
ATOM 1440 C CA . GLY A 1 186 ? 14.953 -2.054 -25.114 1.00 44.69 186 GLY A CA 1
ATOM 1441 C C . GLY A 1 186 ? 14.933 -3.477 -24.553 1.00 44.69 186 GLY A C 1
ATOM 1442 O O . GLY A 1 186 ? 15.726 -3.774 -23.664 1.00 44.69 186 GLY A O 1
ATOM 1443 N N . GLY A 1 187 ? 14.042 -4.346 -25.036 1.00 46.34 187 GLY A N 1
ATOM 1444 C CA . GLY A 1 187 ? 14.048 -5.765 -24.658 1.00 46.34 187 GLY A CA 1
ATOM 1445 C C . GLY A 1 187 ? 12.876 -6.555 -25.234 1.00 46.34 187 GLY A C 1
ATOM 1446 O O . GLY A 1 187 ? 11.875 -6.755 -24.550 1.00 46.34 187 GLY A O 1
ATOM 1447 N N . GLU A 1 188 ? 13.006 -6.979 -26.489 1.00 49.00 188 GLU A N 1
ATOM 1448 C CA . GLU A 1 188 ? 12.085 -7.895 -27.169 1.00 49.00 188 GLU A CA 1
ATOM 1449 C C . GLU A 1 188 ? 12.095 -9.307 -26.549 1.00 49.00 188 GLU A C 1
ATOM 1451 O O . GLU A 1 188 ? 13.125 -9.808 -26.101 1.00 49.00 188 GLU A O 1
ATOM 1456 N N . GLU A 1 189 ? 10.905 -9.916 -26.539 1.00 53.12 189 GLU A N 1
ATOM 1457 C CA . GLU A 1 189 ? 10.625 -11.361 -26.495 1.00 53.12 189 GLU A CA 1
ATOM 1458 C C . GLU A 1 189 ? 11.366 -12.200 -25.446 1.00 53.12 189 GLU A C 1
ATOM 1460 O O . GLU A 1 189 ? 12.022 -13.200 -25.731 1.00 53.12 189 GLU A O 1
ATOM 1465 N N . SER A 1 190 ? 11.175 -11.860 -24.175 1.00 58.00 190 SER A N 1
ATOM 1466 C CA . SER A 1 190 ? 11.380 -12.858 -23.127 1.00 58.00 190 SER A CA 1
ATOM 1467 C C . SER A 1 190 ? 10.134 -13.746 -23.061 1.00 58.00 190 SER A C 1
ATOM 1469 O O . SER A 1 190 ? 9.029 -13.237 -22.882 1.00 58.00 190 SER A O 1
ATOM 1471 N N . GLY A 1 191 ? 10.303 -15.065 -23.224 1.00 82.88 191 GLY A N 1
ATOM 1472 C CA . GLY A 1 191 ? 9.264 -16.102 -23.084 1.00 82.88 191 GLY A CA 1
ATOM 1473 C C . GLY A 1 191 ? 8.721 -16.239 -21.655 1.00 82.88 191 GLY A C 1
ATOM 1474 O O . GLY A 1 191 ? 8.608 -17.337 -21.114 1.00 82.88 191 GLY A O 1
ATOM 1475 N N . LEU A 1 192 ? 8.452 -15.107 -21.013 1.00 85.38 192 LEU A N 1
ATOM 1476 C CA . LEU A 1 192 ? 7.875 -14.996 -19.694 1.00 85.38 192 LEU A CA 1
ATOM 1477 C C . LEU A 1 192 ? 6.416 -15.448 -19.768 1.00 85.38 192 LEU A C 1
ATOM 1479 O O . LEU A 1 192 ? 5.642 -15.019 -20.623 1.00 85.38 192 LEU A O 1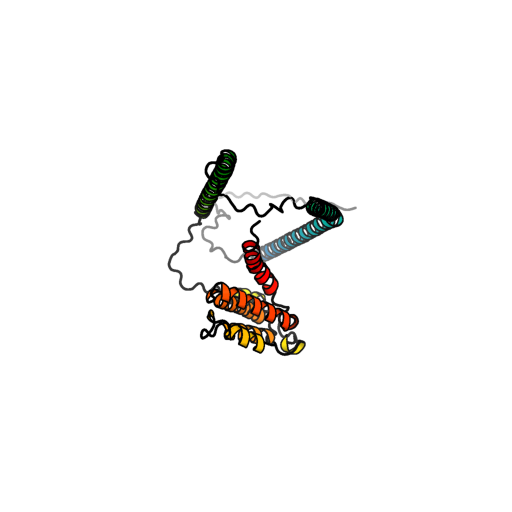
ATOM 1483 N N . LYS A 1 193 ? 6.048 -16.340 -18.856 1.00 90.56 193 LYS A N 1
ATOM 1484 C CA . LYS A 1 193 ? 4.664 -16.766 -18.656 1.00 90.56 193 LYS A CA 1
ATOM 1485 C C . LYS A 1 193 ? 3.945 -15.733 -17.792 1.00 90.56 193 LYS A C 1
ATOM 1487 O O . LYS A 1 193 ? 4.571 -15.140 -16.909 1.00 90.56 193 LYS A O 1
ATOM 1492 N N . SER A 1 194 ? 2.657 -15.507 -18.041 1.00 92.62 194 SER A N 1
ATOM 1493 C CA . SER A 1 194 ? 1.864 -14.613 -17.195 1.00 92.62 194 SER A CA 1
ATOM 1494 C C . SER A 1 194 ? 1.683 -15.215 -15.794 1.00 92.62 194 SER A C 1
ATOM 1496 O O . SER A 1 194 ? 1.888 -16.413 -15.580 1.00 92.62 194 SER A O 1
ATOM 1498 N N . ALA A 1 195 ? 1.287 -14.396 -14.816 1.00 90.81 195 ALA A N 1
ATOM 1499 C CA . ALA A 1 195 ? 0.987 -14.902 -13.475 1.00 90.81 195 ALA A CA 1
ATOM 1500 C C . ALA A 1 195 ? -0.170 -15.916 -13.510 1.00 90.81 195 ALA A C 1
ATOM 1502 O O . ALA A 1 195 ? -0.142 -16.906 -12.780 1.00 90.81 195 ALA A O 1
ATOM 1503 N N . ASN A 1 196 ? -1.140 -15.695 -14.401 1.00 93.62 196 ASN A N 1
ATOM 1504 C CA . ASN A 1 196 ? -2.254 -16.605 -14.636 1.00 93.62 196 ASN A CA 1
ATOM 1505 C C . ASN A 1 196 ? -1.780 -17.963 -15.196 1.00 93.62 196 ASN A C 1
ATOM 1507 O O . ASN A 1 196 ? -2.199 -19.010 -14.717 1.00 93.62 196 ASN A O 1
ATOM 1511 N N . ASP A 1 197 ? -0.814 -17.973 -16.119 1.00 93.69 197 ASP A N 1
ATOM 1512 C CA . ASP A 1 197 ? -0.252 -19.225 -16.654 1.00 93.69 197 ASP A CA 1
ATOM 1513 C C . ASP A 1 197 ? 0.553 -20.020 -15.611 1.00 93.69 197 ASP A C 1
ATOM 1515 O O . ASP A 1 197 ? 0.664 -21.243 -15.706 1.00 93.69 197 ASP A O 1
ATOM 1519 N N . LEU A 1 198 ? 1.167 -19.333 -14.642 1.00 93.44 198 LEU A N 1
ATOM 1520 C CA . LEU A 1 198 ? 2.007 -19.956 -13.614 1.00 93.44 198 LEU A CA 1
ATOM 1521 C C . LEU A 1 198 ? 1.205 -20.467 -12.414 1.00 93.44 198 LEU A C 1
ATOM 1523 O O . LEU A 1 198 ? 1.548 -21.509 -11.857 1.00 93.44 198 LEU A O 1
ATOM 1527 N N . TYR A 1 199 ? 0.170 -19.734 -12.004 1.00 95.06 199 TYR A N 1
ATOM 1528 C CA . TYR A 1 199 ? -0.542 -19.970 -10.743 1.00 95.06 199 TYR A CA 1
ATOM 1529 C C . TYR A 1 199 ? -2.051 -20.182 -10.914 1.00 95.06 199 TYR A C 1
ATOM 1531 O O . TYR A 1 199 ? -2.746 -20.403 -9.924 1.00 95.06 199 TYR A O 1
ATOM 1539 N N . GLY A 1 200 ? -2.560 -20.121 -12.144 1.00 95.75 200 GLY A N 1
ATOM 1540 C CA . GLY A 1 200 ? -3.982 -20.203 -12.450 1.00 95.75 200 GLY A CA 1
ATOM 1541 C C . GLY A 1 200 ? -4.722 -18.862 -12.331 1.00 95.75 200 GLY A C 1
ATOM 1542 O O . GLY A 1 200 ? -4.130 -17.839 -11.959 1.00 95.75 200 GLY A O 1
ATOM 1543 N N . PRO A 1 201 ? -6.030 -18.864 -12.649 1.00 96.56 201 PRO A N 1
ATOM 1544 C CA . PRO A 1 201 ? -6.852 -17.660 -12.672 1.00 96.56 201 PRO A CA 1
ATOM 1545 C C . PRO A 1 201 ? -7.000 -17.046 -11.280 1.00 96.56 201 PRO A C 1
ATOM 1547 O O . PRO A 1 201 ? -7.052 -17.748 -10.273 1.00 96.56 201 PRO A O 1
ATOM 1550 N N . VAL A 1 202 ? -7.082 -15.716 -11.237 1.00 96.44 202 VAL A N 1
ATOM 1551 C CA . VAL A 1 202 ? -7.284 -14.966 -9.992 1.00 96.44 202 VAL A CA 1
ATOM 1552 C C . VAL A 1 202 ? -8.709 -15.181 -9.491 1.00 96.44 202 VAL A C 1
ATOM 1554 O O . VAL A 1 202 ? -9.676 -15.017 -10.234 1.00 96.44 202 VAL A O 1
ATOM 1557 N N . GLU A 1 203 ? -8.851 -15.496 -8.208 1.00 97.19 203 GLU A N 1
ATOM 1558 C CA . GLU A 1 203 ? -10.151 -15.673 -7.568 1.00 97.19 203 GLU A CA 1
ATOM 1559 C C . GLU A 1 203 ? -10.747 -14.309 -7.193 1.00 97.19 203 GLU A C 1
ATOM 1561 O O . GLU A 1 203 ? -10.415 -13.733 -6.150 1.00 97.19 203 GLU A O 1
ATOM 1566 N N . LEU A 1 204 ? -11.632 -13.779 -8.045 1.00 97.56 204 LEU A N 1
ATOM 1567 C CA . LEU A 1 204 ? -12.224 -12.443 -7.876 1.00 97.56 204 LEU A CA 1
ATOM 1568 C C . LEU A 1 204 ? -13.697 -12.453 -7.449 1.00 97.56 204 LEU A C 1
ATOM 1570 O O . LEU A 1 204 ? -14.158 -11.469 -6.873 1.00 97.56 204 LEU A O 1
ATOM 1574 N N . ASP A 1 205 ? -14.433 -13.544 -7.666 1.00 97.94 205 ASP A N 1
ATOM 1575 C CA . ASP A 1 205 ? -15.894 -13.572 -7.478 1.00 97.94 205 ASP A CA 1
ATOM 1576 C C . ASP A 1 205 ? -16.313 -13.291 -6.034 1.00 97.94 205 ASP A C 1
ATOM 1578 O O . ASP A 1 205 ? -17.206 -12.485 -5.771 1.00 97.94 205 ASP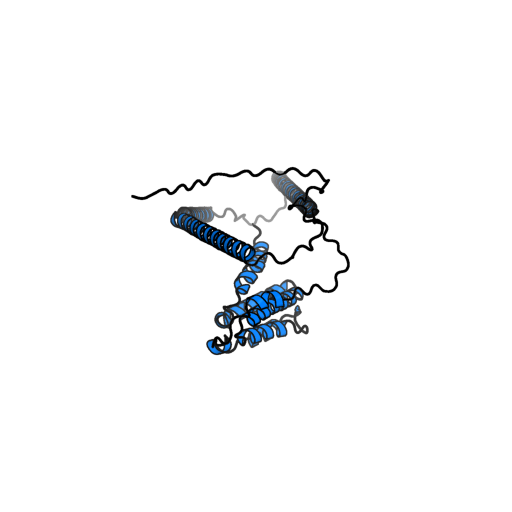 A O 1
ATOM 1582 N N . SER A 1 206 ? -15.608 -13.896 -5.074 1.00 97.56 206 SER A N 1
ATOM 1583 C CA . SER A 1 206 ? -15.871 -13.668 -3.650 1.00 97.56 206 SER A CA 1
ATOM 1584 C C . SER A 1 206 ? -15.649 -12.206 -3.240 1.00 97.56 206 SER A C 1
ATOM 1586 O O . SER A 1 206 ? -16.441 -11.653 -2.477 1.00 97.56 206 SER A O 1
ATOM 1588 N N . ALA A 1 207 ? -14.614 -11.556 -3.784 1.00 97.56 207 ALA A N 1
ATOM 1589 C CA . ALA A 1 207 ? -14.340 -10.145 -3.539 1.00 97.56 207 ALA A CA 1
ATOM 1590 C C . ALA A 1 207 ? -15.355 -9.240 -4.249 1.00 97.56 207 ALA A C 1
ATOM 1592 O O . ALA A 1 207 ? -15.767 -8.237 -3.673 1.00 97.56 207 ALA A O 1
ATOM 1593 N N . ARG A 1 208 ? -15.809 -9.613 -5.454 1.00 98.06 208 ARG A N 1
ATOM 1594 C CA . ARG A 1 208 ? -16.851 -8.892 -6.199 1.00 98.06 208 ARG A CA 1
ATOM 1595 C C . ARG A 1 208 ? -18.152 -8.838 -5.412 1.00 98.06 208 ARG A C 1
ATOM 1597 O O . ARG A 1 208 ? -18.658 -7.749 -5.157 1.00 98.06 208 ARG A O 1
ATOM 1604 N N . ILE A 1 209 ? -18.629 -9.987 -4.937 1.00 98.00 209 ILE A N 1
ATOM 1605 C CA . ILE A 1 209 ? -19.840 -10.078 -4.110 1.00 98.00 209 ILE A CA 1
ATOM 1606 C C . ILE A 1 209 ? -19.672 -9.264 -2.819 1.00 98.00 209 ILE A C 1
ATOM 1608 O O . ILE A 1 209 ? -20.558 -8.494 -2.444 1.00 98.00 209 ILE A O 1
ATOM 1612 N N . ALA A 1 210 ? -18.521 -9.386 -2.151 1.00 98.06 210 ALA A N 1
ATOM 1613 C CA . ALA A 1 210 ? -18.258 -8.660 -0.914 1.00 98.06 210 ALA A CA 1
ATOM 1614 C C . ALA A 1 210 ? -18.224 -7.136 -1.126 1.00 98.06 210 ALA A C 1
ATOM 1616 O O . ALA A 1 210 ? -18.855 -6.406 -0.362 1.00 98.06 210 ALA A O 1
ATOM 1617 N N . LEU A 1 211 ? -17.558 -6.641 -2.174 1.00 97.44 211 LEU A N 1
ATOM 1618 C CA . LEU A 1 211 ? -17.513 -5.209 -2.490 1.00 97.44 211 LEU A CA 1
ATOM 1619 C C . LEU A 1 211 ? -18.888 -4.670 -2.898 1.00 97.44 211 LEU A C 1
ATOM 1621 O O . LEU A 1 211 ? -19.260 -3.579 -2.474 1.00 97.44 211 LEU A O 1
ATOM 1625 N N . GLN A 1 212 ? -19.679 -5.440 -3.648 1.00 97.12 212 GLN A N 1
ATOM 1626 C CA . GLN A 1 212 ? -21.050 -5.065 -4.017 1.00 97.12 212 GLN A CA 1
ATOM 1627 C C . GLN A 1 212 ? -22.013 -5.054 -2.815 1.00 97.12 212 GLN A C 1
ATOM 1629 O O . GLN A 1 212 ? -23.031 -4.359 -2.835 1.00 97.12 212 GLN A O 1
ATOM 1634 N N . SER A 1 213 ? -21.691 -5.769 -1.732 1.00 97.56 213 SER A N 1
ATOM 1635 C CA . SER A 1 213 ? -22.449 -5.692 -0.475 1.00 97.56 213 SER A CA 1
ATOM 1636 C C . SER A 1 213 ? -22.225 -4.384 0.302 1.00 97.56 213 SER A C 1
ATOM 1638 O O . SER A 1 213 ? -23.013 -4.047 1.191 1.00 97.56 213 SER A O 1
ATOM 1640 N N . VAL A 1 214 ? -21.175 -3.620 -0.028 1.00 98.06 214 VAL A N 1
ATOM 1641 C CA . VAL A 1 214 ? -20.879 -2.333 0.609 1.00 98.06 214 VAL A CA 1
ATOM 1642 C C . VAL A 1 214 ? -21.809 -1.261 0.048 1.00 98.06 214 VAL A C 1
ATOM 1644 O O . VAL A 1 214 ? -21.684 -0.859 -1.107 1.00 98.06 214 VAL A O 1
ATOM 1647 N N . LYS A 1 215 ? -22.720 -0.751 0.887 1.00 98.25 215 LYS A N 1
ATOM 1648 C CA . LYS A 1 215 ? -23.772 0.202 0.488 1.00 98.25 215 LYS A CA 1
ATOM 1649 C C . LYS A 1 215 ? -23.223 1.435 -0.231 1.00 98.25 215 LYS A C 1
ATOM 1651 O O . LYS A 1 215 ? -23.783 1.837 -1.242 1.00 98.25 215 LYS A O 1
ATOM 1656 N N . SER A 1 216 ? -22.110 1.998 0.245 1.00 98.06 216 SER A N 1
ATOM 1657 C CA . SER A 1 216 ? -21.500 3.188 -0.371 1.00 98.06 216 SER A CA 1
ATOM 1658 C C . SER A 1 216 ? -20.956 2.963 -1.793 1.00 98.06 216 SER A C 1
ATOM 1660 O O . SER A 1 216 ? -20.774 3.921 -2.540 1.00 98.06 216 SER A O 1
ATOM 1662 N N . LEU A 1 217 ? -20.677 1.714 -2.183 1.00 97.31 217 LEU A N 1
ATOM 1663 C CA . LEU A 1 217 ? -20.130 1.377 -3.502 1.00 97.31 217 LEU A CA 1
ATOM 1664 C C . LEU A 1 217 ? -21.189 0.883 -4.496 1.00 97.31 217 LEU A C 1
ATOM 1666 O O . LEU A 1 217 ? -20.885 0.731 -5.682 1.00 97.31 217 LEU A O 1
ATOM 1670 N N . GLN A 1 218 ? -22.423 0.650 -4.046 1.00 97.06 218 GLN A N 1
ATOM 1671 C CA . GLN A 1 218 ? -23.492 0.138 -4.899 1.00 97.06 218 GLN A CA 1
ATOM 1672 C C . GLN A 1 218 ? -23.819 1.123 -6.029 1.00 97.06 218 GLN A C 1
ATOM 1674 O O . GLN A 1 218 ? -23.997 2.316 -5.806 1.00 97.06 218 GLN A O 1
ATOM 1679 N N . GLY A 1 219 ? -23.878 0.613 -7.262 1.00 94.69 219 GLY A N 1
ATOM 1680 C CA . GLY A 1 219 ? -24.245 1.385 -8.455 1.00 94.69 219 GLY A CA 1
ATOM 1681 C C . GLY A 1 219 ? -23.130 2.233 -9.085 1.00 94.69 219 GLY A C 1
ATOM 1682 O O . GLY A 1 219 ? -23.308 2.697 -10.205 1.00 94.69 219 GLY A O 1
ATOM 1683 N N . ASN A 1 220 ? -21.971 2.399 -8.435 1.00 94.12 220 ASN A N 1
ATOM 1684 C CA . ASN A 1 220 ? -20.885 3.248 -8.954 1.00 94.12 220 ASN A CA 1
ATOM 1685 C C . ASN A 1 220 ? -19.940 2.540 -9.947 1.00 94.12 220 ASN A C 1
ATOM 1687 O O . ASN A 1 220 ? -19.142 3.202 -10.606 1.00 94.12 220 ASN A O 1
ATOM 1691 N N . GLY A 1 221 ? -19.956 1.204 -10.032 1.00 96.50 221 GLY A N 1
ATOM 1692 C CA . GLY A 1 221 ? -19.101 0.412 -10.938 1.00 96.50 221 GLY A CA 1
ATOM 1693 C C . GLY A 1 221 ? -17.588 0.456 -10.647 1.00 96.50 221 GLY A C 1
ATOM 1694 O O . GLY A 1 221 ? -16.829 -0.318 -11.223 1.00 96.50 221 GLY A O 1
ATOM 1695 N N . VAL A 1 222 ? -17.125 1.315 -9.730 1.00 96.44 222 VAL A N 1
ATOM 1696 C CA . VAL A 1 222 ? -15.703 1.449 -9.354 1.00 96.44 222 VAL A CA 1
ATOM 1697 C C . VAL A 1 222 ? -15.147 0.148 -8.766 1.00 96.44 222 VAL A C 1
ATOM 1699 O O . VAL A 1 222 ? -13.997 -0.198 -9.027 1.00 96.44 222 VAL A O 1
ATOM 1702 N N . ALA A 1 223 ? -15.965 -0.593 -8.012 1.00 96.25 223 ALA A N 1
ATOM 1703 C CA . ALA A 1 223 ? -15.590 -1.898 -7.471 1.00 96.25 223 ALA A CA 1
ATOM 1704 C C . ALA A 1 223 ? -15.286 -2.914 -8.583 1.00 96.25 223 ALA A C 1
ATOM 1706 O O . ALA A 1 223 ? -14.283 -3.621 -8.513 1.00 96.25 223 ALA A O 1
ATOM 1707 N N . ASP A 1 224 ? -16.111 -2.946 -9.630 1.00 97.31 224 ASP A N 1
ATOM 1708 C CA . ASP A 1 224 ? -15.901 -3.835 -10.771 1.00 97.31 224 ASP A CA 1
ATOM 1709 C C . ASP A 1 224 ? -14.652 -3.417 -11.558 1.00 97.31 224 ASP A C 1
ATOM 1711 O O . ASP A 1 224 ? -13.793 -4.253 -11.814 1.00 97.31 224 ASP A O 1
ATOM 1715 N N . GLN A 1 225 ? -14.469 -2.115 -11.814 1.00 96.94 225 GLN A N 1
ATOM 1716 C CA . GLN A 1 225 ? -13.262 -1.596 -12.474 1.00 96.94 225 GLN A CA 1
ATOM 1717 C C . GLN A 1 225 ? -11.976 -1.942 -11.712 1.00 96.94 225 GLN A C 1
ATOM 1719 O O . GLN A 1 225 ? -10.966 -2.275 -12.331 1.00 96.94 225 GLN A O 1
ATOM 1724 N N . PHE A 1 226 ? -11.995 -1.863 -10.379 1.00 96.06 226 PHE A N 1
ATOM 1725 C CA . PHE A 1 226 ? -10.865 -2.256 -9.539 1.00 96.06 226 PHE A CA 1
ATOM 1726 C C . PHE A 1 226 ? -10.501 -3.733 -9.751 1.00 96.06 226 PHE A C 1
ATOM 1728 O O . PHE A 1 226 ? -9.334 -4.046 -9.986 1.00 96.06 226 PHE A O 1
ATOM 1735 N N . LEU A 1 227 ? -11.490 -4.631 -9.734 1.00 97.06 227 LEU A N 1
ATOM 1736 C CA . LEU A 1 227 ? -11.274 -6.067 -9.931 1.00 97.06 227 LEU A CA 1
ATOM 1737 C C . LEU A 1 227 ? -10.849 -6.402 -11.366 1.00 97.06 227 LEU A C 1
ATOM 1739 O O . LEU A 1 227 ? -9.972 -7.239 -11.562 1.00 97.06 227 LEU A O 1
ATOM 1743 N N . ASP A 1 228 ? -11.400 -5.713 -12.362 1.00 96.50 228 ASP A N 1
ATOM 1744 C CA . ASP A 1 228 ? -11.048 -5.920 -13.768 1.00 96.50 228 ASP A CA 1
ATOM 1745 C C . ASP A 1 228 ? -9.595 -5.498 -14.052 1.00 96.50 228 ASP A C 1
ATOM 1747 O O . ASP A 1 228 ? -8.901 -6.127 -14.853 1.00 96.50 228 ASP A O 1
ATOM 1751 N N . VAL A 1 229 ? -9.085 -4.469 -13.361 1.00 95.06 229 VAL A N 1
ATOM 1752 C CA . VAL A 1 229 ? -7.664 -4.088 -13.435 1.00 95.06 229 VAL A CA 1
ATOM 1753 C C . VAL A 1 229 ? -6.765 -5.173 -12.833 1.00 95.06 229 VAL A C 1
ATOM 1755 O O . VAL A 1 229 ? -5.700 -5.438 -13.392 1.00 95.06 229 VAL A O 1
ATOM 1758 N N . ILE A 1 230 ? -7.188 -5.829 -11.746 1.00 95.06 230 ILE A N 1
ATOM 1759 C CA . ILE A 1 230 ? -6.457 -6.964 -11.150 1.00 95.06 230 ILE A CA 1
ATOM 1760 C C . ILE A 1 230 ? -6.429 -8.152 -12.117 1.00 95.06 230 ILE A C 1
ATOM 1762 O O . ILE A 1 230 ? -5.364 -8.724 -12.361 1.00 95.06 230 ILE A O 1
ATOM 1766 N N . ASP A 1 231 ? -7.576 -8.500 -12.705 1.00 96.12 231 ASP A N 1
ATOM 1767 C CA . ASP A 1 231 ? -7.666 -9.570 -13.702 1.00 96.12 231 ASP A CA 1
ATOM 1768 C C . ASP A 1 231 ? -6.750 -9.288 -14.903 1.00 96.12 231 ASP A C 1
ATOM 1770 O O . ASP A 1 231 ? -5.923 -10.126 -15.274 1.00 96.12 231 ASP A O 1
ATOM 1774 N N . ALA A 1 232 ? -6.808 -8.070 -15.451 1.00 95.19 232 ALA A N 1
ATOM 1775 C CA . ALA A 1 232 ? -5.947 -7.645 -16.550 1.00 95.19 232 ALA A CA 1
ATOM 1776 C C . ALA A 1 232 ? -4.457 -7.711 -16.180 1.00 95.19 232 ALA A C 1
ATOM 1778 O O . ALA A 1 232 ? -3.635 -8.165 -16.980 1.00 95.19 232 ALA A O 1
ATOM 1779 N N . GLN A 1 233 ? -4.094 -7.299 -14.961 1.00 94.12 233 GLN A N 1
ATOM 1780 C CA . GLN A 1 233 ? -2.714 -7.357 -14.483 1.00 94.12 233 GLN A CA 1
ATOM 1781 C C . GLN A 1 233 ? -2.205 -8.799 -14.423 1.00 94.12 233 GLN A C 1
ATOM 1783 O O . GLN A 1 233 ? -1.079 -9.055 -14.840 1.00 94.12 233 GLN A O 1
ATOM 1788 N N . SER A 1 234 ? -3.035 -9.744 -13.973 1.00 94.31 234 SER A N 1
ATOM 1789 C CA . SER A 1 234 ? -2.654 -11.158 -13.849 1.00 94.31 234 SER A CA 1
ATOM 1790 C C . SER A 1 234 ? -2.351 -11.842 -15.187 1.00 94.31 234 SER A C 1
ATOM 1792 O O . SER A 1 234 ? -1.517 -12.746 -15.256 1.00 94.31 234 SER A O 1
ATOM 1794 N N . LYS A 1 235 ? -3.006 -11.378 -16.257 1.00 94.31 235 LYS A N 1
ATOM 1795 C CA . LYS A 1 235 ? -2.852 -11.867 -17.635 1.00 94.31 235 LYS A CA 1
ATOM 1796 C C . LYS A 1 235 ? -1.724 -11.163 -18.389 1.00 94.31 235 LYS A C 1
ATOM 1798 O O . LYS A 1 235 ? -1.365 -11.565 -19.491 1.00 94.31 235 LYS A O 1
ATOM 1803 N N . THR A 1 236 ? -1.173 -10.095 -17.820 1.00 92.62 236 THR A N 1
ATOM 1804 C CA . THR A 1 236 ? -0.163 -9.271 -18.475 1.00 92.62 236 THR A CA 1
ATOM 1805 C C . THR A 1 236 ? 1.237 -9.771 -18.142 1.00 92.62 236 THR A C 1
ATOM 1807 O O . THR A 1 236 ? 1.619 -9.858 -16.981 1.00 92.62 236 THR A O 1
ATOM 1810 N N . THR A 1 237 ? 2.041 -10.008 -19.175 1.00 92.06 237 THR A N 1
ATOM 1811 C CA . THR A 1 237 ? 3.456 -10.386 -19.031 1.00 92.06 237 THR A CA 1
ATOM 1812 C C . THR A 1 237 ? 4.396 -9.178 -19.108 1.00 92.06 237 THR A C 1
ATOM 1814 O O . THR A 1 237 ? 5.471 -9.164 -18.510 1.00 92.06 237 THR A O 1
ATOM 1817 N N . SER A 1 238 ? 4.000 -8.130 -19.839 1.00 89.50 238 SER A N 1
ATOM 1818 C CA . SER A 1 238 ? 4.852 -6.961 -20.073 1.00 89.50 238 SER A CA 1
ATOM 1819 C C . SER A 1 238 ? 5.068 -6.155 -18.782 1.00 89.50 238 SER A C 1
ATOM 1821 O O . SER A 1 238 ? 4.100 -5.621 -18.231 1.00 89.50 238 SER A O 1
ATOM 1823 N N . PRO A 1 239 ? 6.321 -5.960 -18.322 1.00 86.19 239 PRO A N 1
ATOM 1824 C CA . PRO A 1 239 ? 6.608 -5.230 -17.087 1.00 86.19 239 PRO A CA 1
ATOM 1825 C C . PRO A 1 239 ? 6.169 -3.763 -17.150 1.00 86.19 239 PRO A C 1
ATOM 1827 O O . PRO A 1 239 ? 5.820 -3.175 -16.128 1.00 86.19 239 PRO A O 1
ATOM 1830 N N . GLN A 1 240 ? 6.156 -3.163 -18.342 1.00 84.56 240 GLN A N 1
ATOM 1831 C CA . GLN A 1 240 ? 5.686 -1.791 -18.543 1.00 84.56 240 GLN A CA 1
ATOM 1832 C C . GLN A 1 240 ? 4.176 -1.695 -18.323 1.00 84.56 240 GLN A C 1
ATOM 1834 O O . GLN A 1 240 ? 3.699 -0.842 -17.575 1.00 84.56 240 GLN A O 1
ATOM 1839 N N . THR A 1 241 ? 3.434 -2.624 -18.924 1.00 86.19 241 THR A N 1
ATOM 1840 C CA . THR A 1 241 ? 1.977 -2.684 -18.794 1.00 86.19 241 THR A CA 1
ATOM 1841 C C . THR A 1 241 ? 1.577 -3.027 -17.362 1.00 86.19 241 THR A C 1
ATOM 1843 O O . THR A 1 241 ? 0.676 -2.393 -16.823 1.00 86.19 241 THR A O 1
ATOM 1846 N N . ILE A 1 242 ? 2.310 -3.927 -16.692 1.00 88.06 242 ILE A N 1
ATOM 1847 C CA . ILE A 1 242 ? 2.117 -4.218 -15.264 1.00 88.06 242 ILE A CA 1
ATOM 1848 C C . ILE A 1 242 ? 2.245 -2.938 -14.429 1.00 88.06 242 ILE A C 1
ATOM 1850 O O . ILE A 1 242 ? 1.372 -2.671 -13.612 1.00 88.06 242 ILE A O 1
ATOM 1854 N N . ARG A 1 243 ? 3.275 -2.107 -14.645 1.00 86.38 243 ARG A N 1
ATOM 1855 C CA . ARG A 1 243 ? 3.430 -0.838 -13.904 1.00 86.38 243 ARG A CA 1
ATOM 1856 C C . ARG A 1 243 ? 2.294 0.148 -14.177 1.00 86.38 243 ARG A C 1
ATOM 1858 O O . ARG A 1 243 ? 1.816 0.789 -13.245 1.00 86.38 243 ARG A O 1
ATOM 1865 N N . MET A 1 244 ? 1.832 0.263 -15.423 1.00 87.50 244 MET A N 1
ATOM 1866 C CA . MET A 1 244 ? 0.669 1.104 -15.738 1.00 87.50 244 MET A CA 1
ATOM 1867 C C . MET A 1 244 ? -0.598 0.604 -15.035 1.00 87.50 244 MET A C 1
ATOM 1869 O O . MET A 1 244 ? -1.334 1.396 -14.447 1.00 87.50 244 MET A O 1
ATOM 1873 N N . LEU A 1 245 ? -0.836 -0.711 -15.060 1.00 88.31 245 LEU A N 1
ATOM 1874 C CA . LEU A 1 245 ? -1.970 -1.336 -14.383 1.00 88.31 245 LEU A CA 1
ATOM 1875 C C . LEU A 1 245 ? -1.875 -1.178 -12.864 1.00 88.31 245 LEU A C 1
ATOM 1877 O O . LEU A 1 245 ? -2.895 -0.931 -12.238 1.00 88.31 245 LEU A O 1
ATOM 1881 N N . GLN A 1 246 ? -0.674 -1.202 -12.281 1.00 87.81 246 GLN A N 1
ATOM 1882 C CA . GLN A 1 246 ? -0.465 -0.899 -10.861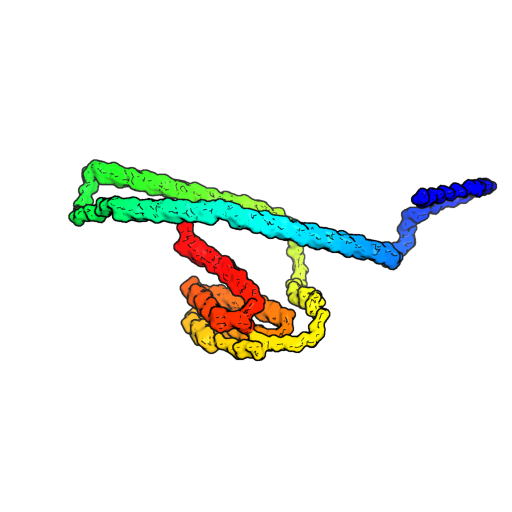 1.00 87.81 246 GLN A CA 1
ATOM 1883 C C . GLN A 1 246 ? -0.892 0.527 -10.506 1.00 87.81 246 GLN A C 1
ATOM 1885 O O . GLN A 1 246 ? -1.611 0.722 -9.532 1.00 87.81 246 GLN A O 1
ATOM 1890 N N . VAL A 1 247 ? -0.499 1.529 -11.299 1.00 86.94 247 VAL A N 1
ATOM 1891 C CA . VAL A 1 247 ? -0.934 2.917 -11.066 1.00 86.94 247 VAL A CA 1
ATOM 1892 C C . VAL A 1 247 ? -2.454 3.030 -11.184 1.00 86.94 247 VAL A C 1
ATOM 1894 O O . VAL A 1 247 ? -3.098 3.632 -10.324 1.00 86.94 247 VAL A O 1
ATOM 1897 N N . LYS A 1 248 ? -3.041 2.410 -12.214 1.00 88.88 248 LYS A N 1
ATOM 1898 C CA . LYS A 1 248 ? -4.495 2.392 -12.411 1.00 88.88 248 LYS A CA 1
ATOM 1899 C C . LYS A 1 248 ? -5.216 1.713 -11.243 1.00 88.88 248 LYS A C 1
ATOM 1901 O O . LYS A 1 248 ? -6.224 2.234 -10.775 1.00 88.88 248 LYS A O 1
ATOM 1906 N N . LEU A 1 249 ? -4.670 0.610 -10.735 1.00 92.50 249 LEU A N 1
ATOM 1907 C CA . LEU A 1 249 ? -5.190 -0.110 -9.577 1.00 92.50 249 LEU A CA 1
ATOM 1908 C C . LEU A 1 249 ? -5.223 0.790 -8.339 1.00 92.50 249 LEU A C 1
ATOM 1910 O O . LEU A 1 249 ? -6.243 0.853 -7.656 1.00 92.50 249 LEU A O 1
ATOM 1914 N N . SER A 1 250 ? -4.143 1.535 -8.088 1.00 87.00 250 SER A N 1
ATOM 1915 C CA . SER A 1 250 ? -4.058 2.475 -6.967 1.00 87.00 250 SER A CA 1
ATOM 1916 C C . SER A 1 250 ? -5.074 3.609 -7.077 1.00 87.00 250 SER A C 1
ATOM 1918 O O . SER A 1 250 ? -5.690 3.968 -6.075 1.00 87.00 250 SER A O 1
ATOM 1920 N N . ILE A 1 251 ? -5.294 4.141 -8.283 1.00 88.31 251 ILE A N 1
ATOM 1921 C CA . ILE A 1 251 ? -6.319 5.163 -8.529 1.00 88.31 251 ILE A CA 1
ATOM 1922 C C . ILE A 1 251 ? -7.711 4.585 -8.252 1.00 88.31 251 ILE A C 1
ATOM 1924 O O . ILE A 1 251 ? -8.446 5.156 -7.452 1.00 88.31 251 ILE A O 1
ATOM 1928 N N . CYS A 1 252 ? -8.055 3.427 -8.829 1.00 93.19 252 CYS A N 1
ATOM 1929 C CA . CYS A 1 252 ? -9.349 2.777 -8.597 1.00 93.19 252 CYS A CA 1
ATOM 1930 C C . CYS A 1 252 ? -9.583 2.478 -7.108 1.00 93.19 252 CYS A C 1
ATOM 1932 O O . CYS A 1 252 ? -10.671 2.737 -6.593 1.00 93.19 252 CYS A O 1
ATOM 1934 N N . ALA A 1 253 ? -8.558 1.997 -6.397 1.00 93.75 253 ALA A N 1
ATOM 1935 C CA . ALA A 1 253 ? -8.633 1.741 -4.962 1.00 93.75 253 ALA A CA 1
ATOM 1936 C C . ALA A 1 253 ? -8.909 3.026 -4.167 1.00 93.75 253 ALA A C 1
ATOM 1938 O O . ALA A 1 253 ? -9.801 3.045 -3.319 1.00 93.75 253 ALA A O 1
ATOM 1939 N N . GLN A 1 254 ? -8.184 4.113 -4.455 1.00 91.81 254 GLN A N 1
ATOM 1940 C CA . GLN A 1 254 ? -8.387 5.406 -3.797 1.00 91.81 254 GLN A CA 1
ATOM 1941 C C . GLN A 1 254 ? -9.769 5.990 -4.094 1.00 91.81 254 GLN A C 1
ATOM 1943 O O . GLN A 1 254 ? -10.430 6.467 -3.173 1.00 91.81 254 GLN A O 1
ATOM 1948 N N . THR A 1 255 ? -10.232 5.911 -5.344 1.00 94.69 255 THR A N 1
ATOM 1949 C CA . THR A 1 255 ? -11.579 6.344 -5.732 1.00 94.69 255 THR A CA 1
ATOM 1950 C C . THR A 1 255 ? -12.655 5.535 -5.010 1.00 94.69 255 THR A C 1
ATOM 1952 O O . THR A 1 255 ? -13.623 6.105 -4.520 1.00 94.69 255 THR A O 1
ATOM 1955 N N . ALA A 1 256 ? -12.488 4.218 -4.867 1.00 95.81 256 ALA A N 1
ATOM 1956 C CA . ALA A 1 256 ? -13.431 3.408 -4.102 1.00 95.81 256 ALA A CA 1
ATOM 1957 C C . ALA A 1 256 ? -13.476 3.844 -2.625 1.00 95.81 256 ALA A C 1
ATOM 1959 O O . ALA A 1 256 ? -14.550 4.063 -2.067 1.00 95.81 256 ALA A O 1
ATOM 1960 N N . LEU A 1 257 ? -12.316 4.038 -1.989 1.00 95.50 257 LEU A N 1
ATOM 1961 C CA . LEU A 1 257 ? -12.251 4.445 -0.581 1.00 95.50 257 LEU A CA 1
ATOM 1962 C C . LEU A 1 257 ? -12.726 5.884 -0.331 1.00 95.50 257 LEU A C 1
ATOM 1964 O O . LEU A 1 257 ? -13.194 6.182 0.774 1.00 95.50 257 LEU A O 1
ATOM 1968 N N . SER A 1 258 ? -12.614 6.778 -1.318 1.00 95.69 258 SER A N 1
ATOM 1969 C CA . SER A 1 258 ? -13.109 8.155 -1.212 1.00 95.69 258 SER A CA 1
ATOM 1970 C C . SER A 1 258 ? -14.632 8.242 -1.311 1.00 95.69 258 SER A C 1
ATOM 1972 O O . SER A 1 258 ? -15.216 9.120 -0.682 1.00 95.69 258 SER A O 1
ATOM 1974 N N . LEU A 1 259 ? -15.274 7.309 -2.023 1.00 96.75 259 LEU A N 1
ATOM 1975 C CA . LEU A 1 259 ? -16.735 7.188 -2.094 1.00 96.75 259 LEU A CA 1
ATOM 1976 C C . LEU A 1 259 ? -17.350 6.537 -0.845 1.00 96.75 259 LEU A C 1
ATOM 1978 O O . LEU A 1 259 ? -18.552 6.646 -0.617 1.00 96.75 259 LEU A O 1
ATOM 1982 N N . CYS A 1 260 ? -16.545 5.858 -0.028 1.00 97.38 260 CYS A N 1
ATOM 1983 C CA . CYS A 1 260 ? -17.023 5.159 1.159 1.00 97.38 260 CYS A CA 1
ATOM 1984 C C . CYS A 1 260 ? -17.228 6.081 2.368 1.00 97.38 260 CYS A C 1
ATOM 1986 O O . CYS A 1 260 ? -16.382 6.924 2.680 1.00 97.38 260 CYS A O 1
ATOM 1988 N N . THR A 1 261 ? -18.292 5.821 3.139 1.00 97.00 261 THR A N 1
ATOM 1989 C CA . THR A 1 261 ? -18.387 6.299 4.530 1.00 97.00 261 THR A CA 1
ATOM 1990 C C . THR A 1 261 ? -17.258 5.710 5.385 1.00 97.00 261 THR A C 1
ATOM 1992 O O . THR A 1 261 ? -16.635 4.720 5.010 1.00 97.00 261 THR A O 1
ATOM 1995 N N . ILE A 1 262 ? -16.998 6.276 6.568 1.00 92.75 262 ILE A N 1
ATOM 1996 C CA . ILE A 1 262 ? -15.919 5.807 7.460 1.00 92.75 262 ILE A CA 1
ATOM 1997 C C . ILE A 1 262 ? -16.069 4.312 7.801 1.00 92.75 262 ILE A C 1
ATOM 1999 O O . ILE A 1 262 ? -15.092 3.567 7.763 1.00 92.75 262 ILE A O 1
ATOM 2003 N N . VAL A 1 263 ? -17.295 3.861 8.090 1.00 95.00 263 VAL A N 1
ATOM 2004 C CA . VAL A 1 263 ? -17.579 2.455 8.431 1.00 95.00 263 VAL A CA 1
ATOM 2005 C C . VAL A 1 263 ? -17.398 1.542 7.216 1.00 95.00 263 VAL A C 1
ATOM 2007 O O . VAL A 1 263 ? -16.783 0.482 7.321 1.00 95.00 263 VAL A O 1
ATOM 2010 N N . ASP A 1 264 ? -17.890 1.958 6.049 1.00 97.44 264 ASP A N 1
ATOM 2011 C CA . ASP A 1 264 ? -17.769 1.178 4.815 1.00 97.44 264 ASP A CA 1
ATOM 2012 C C . ASP A 1 264 ? -16.329 1.133 4.289 1.00 97.44 264 ASP A C 1
ATOM 2014 O O . ASP A 1 264 ? -15.909 0.124 3.722 1.00 97.44 264 ASP A O 1
ATOM 2018 N N . ARG A 1 265 ? -15.539 2.184 4.536 1.00 95.62 265 ARG A N 1
ATOM 2019 C CA . ARG A 1 265 ? -14.118 2.242 4.183 1.00 95.62 265 ARG A CA 1
ATOM 2020 C C . ARG A 1 265 ? -13.337 1.135 4.885 1.00 95.62 265 ARG A C 1
ATOM 2022 O O . ARG A 1 265 ? -12.557 0.447 4.233 1.00 95.62 265 ARG A O 1
ATOM 2029 N N . GLN A 1 266 ? -13.583 0.928 6.180 1.00 94.06 266 GLN A N 1
ATOM 2030 C CA . GLN A 1 266 ? -12.955 -0.151 6.946 1.00 94.06 266 GLN A CA 1
ATOM 2031 C C . GLN A 1 266 ? -13.288 -1.526 6.349 1.00 94.06 266 GLN A C 1
ATOM 2033 O O . GLN A 1 266 ? -12.388 -2.331 6.118 1.00 94.06 266 GLN A O 1
ATOM 2038 N N . LYS A 1 267 ? -14.562 -1.767 6.018 1.00 96.81 267 LYS A N 1
ATOM 2039 C CA . LYS A 1 267 ? -14.989 -3.012 5.361 1.00 96.81 267 LYS A CA 1
ATOM 2040 C C . LYS A 1 267 ? -14.317 -3.207 4.001 1.00 96.81 267 LYS A C 1
ATOM 2042 O O . LYS A 1 267 ? -13.866 -4.306 3.702 1.00 96.81 267 LYS A O 1
ATOM 2047 N N . CYS A 1 268 ? -14.201 -2.154 3.189 1.00 96.50 268 CYS A N 1
ATOM 2048 C CA . CYS A 1 268 ? -13.502 -2.227 1.901 1.00 96.50 268 CYS A CA 1
ATOM 2049 C C . CYS A 1 268 ? -12.031 -2.613 2.070 1.00 96.50 268 CYS A C 1
ATOM 2051 O O . CYS A 1 268 ? -11.538 -3.463 1.333 1.00 96.50 268 CYS A O 1
ATOM 2053 N N . ILE A 1 269 ? -11.343 -2.036 3.060 1.00 93.56 269 ILE A N 1
ATOM 2054 C CA . ILE A 1 269 ? -9.945 -2.368 3.365 1.00 93.56 269 ILE A CA 1
ATOM 2055 C C . ILE A 1 269 ? -9.810 -3.842 3.769 1.00 93.56 269 ILE A C 1
ATOM 2057 O O . ILE A 1 269 ? -8.907 -4.523 3.286 1.00 93.56 269 ILE A O 1
ATOM 2061 N N . GLU A 1 270 ? -10.716 -4.359 4.600 1.00 93.94 270 GLU A N 1
ATOM 2062 C CA . GLU A 1 270 ? -10.732 -5.777 4.990 1.00 93.94 270 GLU A CA 1
ATOM 2063 C C . GLU A 1 270 ? -10.973 -6.704 3.792 1.00 93.94 270 GLU A C 1
ATOM 2065 O O . GLU A 1 270 ? -10.306 -7.731 3.651 1.00 93.94 270 GLU A O 1
ATOM 2070 N N . ILE A 1 271 ? -11.883 -6.330 2.888 1.00 96.50 271 ILE A N 1
ATOM 2071 C CA . ILE A 1 271 ? -12.136 -7.084 1.656 1.00 96.50 271 ILE A CA 1
ATOM 2072 C C . ILE A 1 271 ? -10.895 -7.078 0.755 1.00 96.50 271 ILE A C 1
ATOM 2074 O O . ILE A 1 271 ? -10.503 -8.137 0.262 1.00 96.50 271 ILE A O 1
ATOM 2078 N N . TYR A 1 272 ? -10.236 -5.926 0.581 1.00 94.69 272 TYR A N 1
ATOM 2079 C CA . TYR A 1 272 ? -8.983 -5.835 -0.173 1.00 94.69 272 TYR A CA 1
ATOM 2080 C C . TYR A 1 272 ? -7.902 -6.721 0.443 1.00 94.69 272 TYR A C 1
ATOM 2082 O O . TYR A 1 272 ? -7.303 -7.525 -0.266 1.00 94.69 272 TYR A O 1
ATOM 2090 N N . ALA A 1 273 ? -7.686 -6.642 1.757 1.00 91.44 273 ALA A N 1
ATOM 209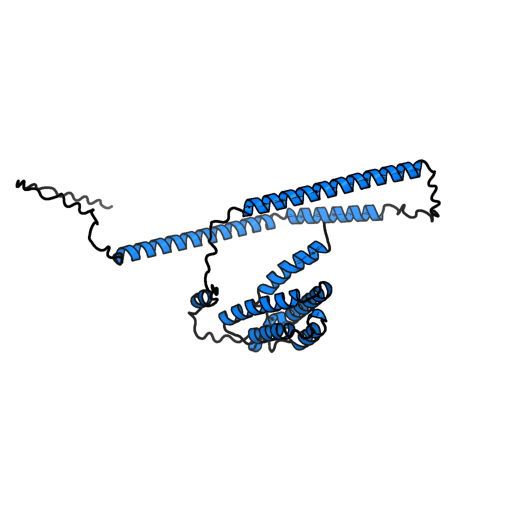1 C CA . ALA A 1 273 ? -6.696 -7.467 2.444 1.00 91.44 273 ALA A CA 1
ATOM 2092 C C . ALA A 1 273 ? -6.948 -8.969 2.220 1.00 91.44 273 ALA A C 1
ATOM 2094 O O . ALA A 1 273 ? -6.039 -9.705 1.836 1.00 91.44 273 ALA A O 1
ATOM 2095 N N . ASN A 1 274 ? -8.196 -9.422 2.372 1.00 93.25 274 ASN A N 1
ATOM 2096 C CA . ASN A 1 274 ? -8.560 -10.817 2.123 1.00 93.25 274 ASN A CA 1
ATOM 2097 C C . ASN A 1 274 ? -8.337 -11.236 0.662 1.00 93.25 274 ASN A C 1
ATOM 2099 O O . ASN A 1 274 ? -7.833 -12.332 0.410 1.00 93.25 274 ASN A O 1
ATOM 2103 N N . LEU A 1 275 ? -8.666 -10.365 -0.296 1.00 95.00 275 LEU A N 1
ATOM 2104 C CA . LEU A 1 275 ? -8.432 -10.605 -1.721 1.00 95.00 275 LEU A CA 1
ATOM 2105 C C . LEU A 1 275 ? -6.941 -10.822 -2.019 1.00 95.00 275 LEU A C 1
ATOM 2107 O O . LEU A 1 275 ? -6.582 -11.776 -2.712 1.00 95.00 275 LEU A O 1
ATOM 2111 N N . PHE A 1 276 ? -6.071 -9.970 -1.478 1.00 91.56 276 PHE A N 1
ATOM 2112 C CA . PHE A 1 276 ? -4.627 -10.072 -1.684 1.00 91.56 276 PHE A CA 1
ATOM 2113 C C . PHE A 1 276 ? -4.002 -11.273 -0.968 1.00 91.56 276 PHE A C 1
ATOM 2115 O O . PHE A 1 276 ? -3.089 -11.888 -1.511 1.00 91.56 276 PHE A O 1
ATOM 2122 N N . ILE A 1 277 ? -4.496 -11.645 0.218 1.00 90.12 277 ILE A N 1
ATOM 2123 C CA . ILE A 1 277 ? -4.041 -12.855 0.923 1.00 90.12 277 ILE A CA 1
ATOM 2124 C C . ILE A 1 277 ? -4.342 -14.106 0.089 1.00 90.12 277 ILE A C 1
ATOM 2126 O O . ILE A 1 277 ? -3.466 -14.959 -0.066 1.00 90.12 277 ILE A O 1
ATOM 2130 N N . ARG A 1 278 ? -5.556 -14.203 -0.471 1.00 93.75 278 ARG A N 1
ATOM 2131 C CA . ARG A 1 278 ? -5.973 -15.336 -1.315 1.00 93.75 278 ARG A CA 1
ATOM 2132 C C . ARG A 1 278 ? -5.174 -15.419 -2.610 1.00 93.75 278 ARG A C 1
ATOM 2134 O O . ARG A 1 278 ? -4.728 -16.495 -2.985 1.00 93.75 278 ARG A O 1
ATOM 2141 N N . ASN A 1 279 ? -4.916 -14.275 -3.236 1.00 94.19 279 ASN A N 1
ATOM 2142 C CA . ASN A 1 279 ? -4.239 -14.191 -4.531 1.00 94.19 279 ASN A CA 1
ATOM 2143 C C . ASN A 1 279 ? -2.759 -13.801 -4.404 1.00 94.19 279 ASN A C 1
ATOM 2145 O O . ASN A 1 279 ? -2.190 -13.156 -5.289 1.00 94.19 279 ASN A O 1
ATOM 2149 N N . ARG A 1 280 ? -2.115 -14.158 -3.284 1.00 91.06 280 ARG A N 1
ATOM 2150 C CA . ARG A 1 280 ? -0.764 -13.672 -2.973 1.00 91.06 280 ARG A CA 1
ATOM 2151 C C . ARG A 1 280 ? 0.261 -14.045 -4.036 1.00 91.06 280 ARG A C 1
ATOM 2153 O O . ARG A 1 280 ? 1.154 -13.250 -4.269 1.00 91.06 280 ARG A O 1
ATOM 2160 N N . LEU A 1 281 ? 0.129 -15.216 -4.673 1.00 89.75 281 LEU A N 1
ATOM 2161 C CA . LEU A 1 281 ? 1.072 -15.727 -5.678 1.00 89.75 281 LEU A CA 1
ATOM 2162 C C . LEU A 1 281 ? 0.912 -15.021 -7.030 1.00 89.75 281 LEU A C 1
ATOM 2164 O O . LEU A 1 281 ? 1.895 -14.734 -7.708 1.00 89.75 281 LEU A O 1
ATOM 2168 N N . GLN A 1 282 ? -0.322 -14.673 -7.386 1.00 91.19 282 GLN A N 1
ATOM 2169 C CA . GLN A 1 282 ? -0.653 -13.948 -8.606 1.00 91.19 282 GLN A CA 1
ATOM 2170 C C . GLN A 1 282 ? -0.294 -12.455 -8.490 1.00 91.19 282 GLN A C 1
ATOM 2172 O O . GLN A 1 282 ? 0.027 -11.814 -9.489 1.00 91.19 282 GLN A O 1
ATOM 2177 N N . LEU A 1 283 ? -0.304 -11.906 -7.267 1.00 87.31 283 LEU A N 1
ATOM 2178 C CA . LEU A 1 283 ? -0.128 -10.475 -6.979 1.00 87.31 283 LEU A CA 1
ATOM 2179 C C . LEU A 1 283 ? 1.215 -10.131 -6.299 1.00 87.31 283 LEU A C 1
ATOM 2181 O O . LEU A 1 283 ? 1.389 -9.012 -5.815 1.00 87.31 283 LEU A O 1
ATOM 2185 N N . VAL A 1 284 ? 2.203 -11.040 -6.291 1.00 67.12 284 VAL A N 1
ATOM 2186 C CA . VAL A 1 284 ? 3.519 -10.833 -5.630 1.00 67.12 284 VAL A CA 1
ATOM 2187 C C . VAL A 1 284 ? 4.258 -9.587 -6.146 1.00 67.12 284 VAL A C 1
ATOM 2189 O O . VAL A 1 284 ? 4.992 -8.951 -5.394 1.00 67.12 284 VAL A O 1
ATOM 2192 N N . SER A 1 285 ? 4.060 -9.188 -7.411 1.00 62.22 285 SER A N 1
ATOM 2193 C CA . SER A 1 285 ? 4.761 -8.024 -7.990 1.00 62.22 285 SER A CA 1
ATOM 2194 C C . SER A 1 285 ? 4.264 -6.667 -7.476 1.00 62.22 285 SER A C 1
ATOM 2196 O O . SER A 1 285 ? 4.902 -5.636 -7.708 1.00 62.22 285 SER A O 1
ATOM 2198 N N . THR A 1 286 ? 3.131 -6.636 -6.771 1.00 58.91 286 THR A N 1
ATOM 2199 C CA . THR A 1 286 ? 2.557 -5.408 -6.219 1.00 58.91 286 THR A CA 1
ATOM 2200 C C . THR A 1 286 ? 3.251 -5.048 -4.904 1.00 58.91 286 THR A C 1
ATOM 2202 O O . THR A 1 286 ? 2.713 -5.226 -3.817 1.00 58.91 286 THR A O 1
ATOM 2205 N N . ILE A 1 287 ? 4.437 -4.438 -5.013 1.00 55.16 287 ILE A N 1
ATOM 2206 C CA . ILE A 1 287 ? 5.148 -3.697 -3.942 1.00 55.16 287 ILE A CA 1
ATOM 2207 C C . ILE A 1 287 ? 4.205 -2.711 -3.204 1.00 55.16 287 ILE A C 1
ATOM 2209 O O . ILE A 1 287 ? 4.418 -2.342 -2.049 1.00 55.16 287 ILE A O 1
ATOM 2213 N N . PHE A 1 288 ? 3.091 -2.348 -3.844 1.00 55.47 288 PHE A N 1
ATOM 2214 C CA . PHE A 1 288 ? 1.983 -1.600 -3.265 1.00 55.47 288 PHE A CA 1
ATOM 2215 C C . PHE A 1 288 ? 1.324 -2.255 -2.042 1.00 55.47 288 PHE A C 1
ATOM 2217 O O . PHE A 1 288 ? 0.810 -1.514 -1.216 1.00 55.47 288 PHE A O 1
ATOM 2224 N N . TYR A 1 289 ? 1.364 -3.582 -1.859 1.00 57.53 289 TYR A N 1
ATOM 2225 C CA . TYR A 1 289 ? 0.785 -4.213 -0.663 1.00 57.53 289 TYR A CA 1
ATOM 2226 C C . TYR A 1 289 ? 1.486 -3.732 0.614 1.00 57.53 289 TYR A C 1
ATOM 2228 O O . TYR A 1 289 ? 0.834 -3.401 1.599 1.00 57.53 289 TYR A O 1
ATOM 2236 N N . GLN A 1 290 ? 2.812 -3.575 0.565 1.00 58.06 290 GLN A N 1
ATOM 2237 C CA . GLN A 1 290 ? 3.577 -3.006 1.673 1.00 58.06 290 GLN A CA 1
ATOM 2238 C C . GLN A 1 290 ? 3.340 -1.505 1.824 1.00 58.06 290 GLN A C 1
ATOM 2240 O O . GLN A 1 290 ? 3.150 -1.044 2.941 1.00 58.06 290 GLN A O 1
ATOM 2245 N N . LEU A 1 291 ? 3.290 -0.728 0.740 1.00 58.88 291 LEU A N 1
ATOM 2246 C CA . LEU A 1 291 ? 3.096 0.726 0.851 1.00 58.88 291 LEU A CA 1
ATOM 2247 C C . LEU A 1 291 ? 1.674 1.112 1.281 1.00 58.88 291 LEU A C 1
ATOM 2249 O O . LEU A 1 291 ? 1.508 2.002 2.109 1.00 58.88 291 LEU A O 1
ATOM 2253 N N . PHE A 1 292 ? 0.656 0.429 0.761 1.00 64.50 292 PHE A N 1
ATOM 2254 C CA . PHE A 1 292 ? -0.747 0.688 1.071 1.00 64.50 292 PHE A CA 1
ATOM 2255 C C . PHE A 1 292 ? -1.102 0.257 2.496 1.00 64.50 292 PHE A C 1
ATOM 2257 O O . PHE A 1 292 ? -1.719 1.032 3.228 1.00 64.50 292 PHE A O 1
ATOM 2264 N N . LEU A 1 293 ? -0.648 -0.929 2.927 1.00 62.25 293 LEU A N 1
ATOM 2265 C CA . LEU A 1 293 ? -0.812 -1.353 4.317 1.00 62.25 293 LEU A CA 1
ATOM 2266 C C . LEU A 1 293 ? -0.023 -0.440 5.259 1.00 62.25 293 LEU A C 1
ATOM 2268 O O . LEU A 1 293 ? -0.599 0.058 6.217 1.00 62.25 293 LEU A O 1
ATOM 2272 N N . ASN A 1 294 ? 1.243 -0.123 4.973 1.00 61.25 294 ASN A N 1
ATOM 2273 C CA . ASN A 1 294 ? 2.037 0.719 5.875 1.00 61.25 294 ASN A CA 1
ATOM 2274 C C . ASN A 1 294 ? 1.478 2.145 6.016 1.00 61.25 294 ASN A C 1
ATOM 2276 O O . ASN A 1 294 ? 1.584 2.729 7.092 1.00 61.25 294 ASN A O 1
ATOM 2280 N N . PHE A 1 295 ? 0.869 2.708 4.968 1.00 69.00 295 PHE A N 1
ATOM 2281 C CA . PHE A 1 295 ? 0.357 4.079 5.014 1.00 69.00 295 PHE A CA 1
ATOM 2282 C C . PHE A 1 295 ? -1.009 4.198 5.713 1.00 69.00 295 PHE A C 1
ATOM 2284 O O . PHE A 1 295 ? -1.198 5.100 6.529 1.00 69.00 295 PHE A O 1
ATOM 2291 N N . GLU A 1 296 ? -1.952 3.288 5.444 1.00 61.94 296 GLU A N 1
ATOM 2292 C CA . GLU A 1 296 ? -3.300 3.355 6.035 1.00 61.94 296 GLU A CA 1
ATOM 2293 C C . GLU A 1 296 ? -3.422 2.590 7.361 1.00 61.94 296 GLU A C 1
ATOM 2295 O O . GLU A 1 296 ? -3.992 3.130 8.312 1.00 61.94 296 GLU A O 1
ATOM 2300 N N . PHE A 1 297 ? -2.824 1.395 7.516 1.00 58.81 297 PHE A N 1
ATOM 2301 C CA . PHE A 1 297 ? -2.836 0.726 8.830 1.00 58.81 297 PHE A CA 1
ATOM 2302 C C . PHE A 1 297 ? -2.045 1.517 9.872 1.00 58.81 297 PHE A C 1
ATOM 2304 O O . PHE A 1 297 ? -2.472 1.575 11.023 1.00 58.81 297 PHE A O 1
ATOM 2311 N N . GLY A 1 298 ? -0.954 2.186 9.480 1.00 61.78 298 GLY A N 1
ATOM 2312 C CA . GLY A 1 298 ? -0.217 3.076 10.378 1.00 61.78 298 GLY A CA 1
ATOM 2313 C C . GLY A 1 298 ? -1.102 4.189 10.952 1.00 61.78 298 GLY A C 1
ATOM 2314 O O . GLY A 1 298 ? -1.050 4.469 12.147 1.00 61.78 298 GLY A O 1
ATOM 2315 N N . ARG A 1 299 ? -1.990 4.772 10.135 1.00 61.97 299 ARG A N 1
ATOM 2316 C CA . ARG A 1 299 ? -2.929 5.816 10.575 1.00 61.97 299 ARG A CA 1
ATOM 2317 C C . ARG A 1 299 ? -4.092 5.279 11.403 1.00 61.97 299 ARG A C 1
ATOM 2319 O O . ARG A 1 299 ? -4.428 5.882 12.418 1.00 61.97 299 ARG A O 1
ATOM 2326 N N . ILE A 1 300 ? -4.686 4.156 11.001 1.00 57.22 300 ILE A N 1
ATOM 2327 C CA . ILE A 1 300 ? -5.846 3.571 11.694 1.00 57.22 300 ILE A CA 1
ATOM 2328 C C . ILE A 1 300 ? -5.445 2.990 13.060 1.00 57.22 300 ILE A C 1
ATOM 2330 O O . ILE A 1 300 ? -6.174 3.157 14.039 1.00 57.22 300 ILE A O 1
ATOM 2334 N N . ILE A 1 301 ? -4.276 2.347 13.162 1.00 54.34 301 ILE A N 1
ATOM 2335 C CA . ILE A 1 301 ? -3.753 1.858 14.448 1.00 54.34 301 ILE A CA 1
ATOM 2336 C C . ILE A 1 301 ? -3.409 3.047 15.351 1.00 54.34 301 ILE A C 1
ATOM 2338 O O . ILE A 1 301 ? -3.824 3.067 16.509 1.00 54.34 301 ILE A O 1
ATOM 2342 N N . SER A 1 302 ? -2.747 4.078 14.812 1.00 54.81 302 SER A N 1
ATOM 2343 C CA . SER A 1 302 ? -2.396 5.277 15.581 1.00 54.81 302 SER A CA 1
ATOM 2344 C C . SER A 1 302 ? -3.617 6.063 16.079 1.00 54.81 302 SER A C 1
ATOM 2346 O O . SER A 1 302 ? -3.504 6.750 17.088 1.00 54.81 302 SER A O 1
ATOM 2348 N N . SER A 1 303 ? -4.781 5.970 15.421 1.00 55.81 303 SER A N 1
ATOM 2349 C CA . SER A 1 303 ? -6.006 6.634 15.894 1.00 55.81 303 SER A CA 1
ATOM 2350 C C . SER A 1 303 ? -6.796 5.818 16.921 1.00 55.81 303 SER A C 1
ATOM 2352 O O . SER A 1 303 ? -7.582 6.394 17.667 1.00 55.81 303 SER A O 1
ATOM 2354 N N . ARG A 1 304 ? -6.648 4.484 16.946 1.00 49.72 304 ARG A N 1
ATOM 2355 C CA . ARG A 1 304 ? -7.306 3.615 17.945 1.00 49.72 304 ARG A CA 1
ATOM 2356 C C . ARG A 1 304 ? -6.520 3.494 19.247 1.00 49.72 304 ARG A C 1
ATOM 2358 O O . ARG A 1 304 ? -7.122 3.180 20.268 1.00 49.72 304 ARG A O 1
ATOM 2365 N N . TYR A 1 305 ? -5.220 3.764 19.208 1.00 45.59 305 TYR A N 1
ATOM 2366 C CA . TYR A 1 305 ? -4.345 3.748 20.375 1.00 45.59 305 TYR A CA 1
ATOM 2367 C C . TYR A 1 305 ? -3.563 5.064 20.457 1.00 45.59 305 TYR A C 1
ATOM 2369 O O . TYR A 1 305 ? -2.377 5.085 20.124 1.00 45.59 305 TYR A O 1
ATOM 2377 N N . PRO A 1 306 ? -4.208 6.180 20.845 1.00 49.78 306 PRO A N 1
ATOM 2378 C CA . PRO A 1 306 ? -3.464 7.371 21.219 1.00 49.78 306 PRO A CA 1
ATOM 2379 C C . PRO A 1 306 ? -2.647 7.038 22.474 1.00 49.78 306 PRO A C 1
ATOM 2381 O O . PRO A 1 306 ? -3.209 6.694 23.513 1.00 49.78 306 PRO A O 1
ATOM 2384 N N . SER A 1 307 ? -1.324 7.058 22.321 1.00 55.12 307 SER A N 1
ATOM 2385 C CA . SER A 1 307 ? -0.347 6.997 23.413 1.00 55.12 307 SER A CA 1
ATOM 2386 C C . SER A 1 307 ? -0.506 8.161 24.380 1.00 55.12 307 SER A C 1
ATOM 2388 O O . SER A 1 307 ? -0.698 9.288 23.862 1.00 55.12 307 SER A O 1
#

Radius of gyration: 37.17 Å; chains: 1; bounding box: 93×71×97 Å

Organism: NCBI:txid329046

Sequence (307 aa):
MSEAASITSDGSDSEFPNRRYARSYNPESNRGRRKVTVPPQSIRAGQNRDAQRAFRARKQAYVDGLKDKVQELTALLADNALYLECERLKQRVASLEAEKASLPSQSQSPDIHVINCSTCIAEQFKSSVLHSQLNQMESRLSSLSNENQSLKQQLAVSTSVSPNFGLSSYPGTAYSVNEWLAVLQGGEESGLKSANDLYGPVELDSARIALQSVKSLQGNGVADQFLDVIDAQSKTTSPQTIRMLQVKLSICAQTALSLCTIVDRQKCIEIYANLFIRNRLQLVSTIFYQLFLNFEFGRIISSRYPS